Protein AF-A0A259FB12-F1 (afdb_monomer)

Mean predicted aligned error: 5.65 Å

Foldseek 3Di:
DVVVVVVVVVVVVCVVCVVVVVVVVVVVVVLVVLVVLLLVLLLVLLLVLLVLLVVLCLQQLNDFLVSLVVSLVSLVVDPDDPVSVVVSVVSVVLNVDDRVVNSVNSVVSHHDPLDADQRDQDDRVSLVVPVVSLVVDDPVLSVLSVVLVVLSVVLVVLNVQLVVLNVVCPDPDPDCVNVVSSVSNSVSSVVNSVSSVVSSVSSVVSVVVVVD

Sequence (212 aa):
MFEKIAFVFLGWLLGLLGPVIIDAIRRKRENDLGRLAIKTELANLRVKLAFASYTIEEHQGSMTRLKLKWVIKQLGLQPTDEQLASVTDTLKKLLEASDEELSQHFASRKGPPGKSLTLQRYNTPLLDARVSALWSFDTSSQRILLEIRSALDIAAEIIDRATHFTNLTFQKLENGNHQRAVENVTGCYDQYAAQAKRIVELIDEFQKITTA

Solvent-accessible surface area (backbone atoms only — not comparable to full-atom values): 11585 Å² total; per-residue (Å²): 113,69,67,64,54,50,52,53,52,50,53,50,50,48,64,63,47,45,61,58,52,52,50,52,53,48,52,51,52,54,42,54,52,47,53,49,51,38,53,52,51,47,56,53,47,34,38,53,29,38,49,51,28,48,54,48,29,35,38,66,26,70,53,44,73,69,56,52,53,52,38,46,55,51,53,69,72,56,85,91,46,72,66,59,48,55,51,43,53,53,55,52,56,56,65,72,50,53,74,66,56,41,42,51,52,26,50,73,50,31,54,58,90,94,61,80,83,84,77,82,86,78,85,58,67,62,54,67,76,34,58,80,50,41,75,71,45,55,72,69,54,38,51,45,54,53,50,41,52,54,47,44,53,53,42,47,52,36,42,53,50,29,52,51,29,52,57,50,59,79,46,97,56,69,93,63,47,42,59,53,26,52,52,49,30,52,51,29,47,55,52,40,32,53,44,31,51,52,42,34,52,46,47,56,51,46,53,52,67,77,71,109

Secondary structure (DSSP, 8-state):
-HHHHHHHHHHHHHHHHHHHHHHHHHHHHHHHHHHHHHHHHHHHHHHHHHHHHHHHHHHHT---HHHHHHHHHHHTTS-S-HHHHHHHHHHHHHTTS-HHHHHHHHHHHSPPTTPPPPPPP---HHHHHTHHHHTTS-HHHHHHHHHHHHHHHHHHHHHHHHHHHHHHHTS---TTHHHHHHHHHHHHHHHHHHHHHHHHHHHHHHHHHTT-

Nearest PDB structures (foldseek):
  1k40-assembly1_A  TM=5.841E-01  e=9.717E-02  Mus musculus
  6pw8-assembly1_A  TM=5.446E-01  e=2.149E-01  Homo sapiens
  7x8v-assembly5_E  TM=2.700E-01  e=4.755E-01  Oryza sativa Japonica Group
  8ubg-assembly1_A  TM=3.655E-01  e=2.005E+00  synthetic construct

pLDDT: mean 91.83, std 6.67, range [53.75, 98.5]

Radius of gyration: 25.35 Å; Cα contacts (8 Å, |Δi|>4): 164; chains: 1; bounding box: 57×42×90 Å

Structure (mmCIF, N/CA/C/O backbone):
data_AF-A0A259FB12-F1
#
_entry.id   AF-A0A259FB12-F1
#
loop_
_atom_site.group_PDB
_atom_site.id
_atom_site.type_symbol
_atom_site.label_atom_id
_atom_site.label_alt_id
_atom_site.label_comp_id
_atom_site.label_asym_id
_atom_site.label_entity_id
_atom_site.label_seq_id
_atom_site.pdbx_PDB_ins_code
_atom_site.Cartn_x
_atom_site.Cartn_y
_atom_site.Cartn_z
_atom_site.occupancy
_atom_site.B_iso_or_equiv
_atom_site.auth_seq_id
_atom_site.auth_comp_id
_atom_site.auth_asym_id
_atom_site.auth_atom_id
_atom_site.pdbx_PDB_model_num
ATOM 1 N N . MET A 1 1 ? 36.109 -6.382 -59.273 1.00 71.06 1 MET A N 1
ATOM 2 C CA . MET A 1 1 ? 36.033 -7.717 -58.621 1.00 71.06 1 MET A CA 1
ATOM 3 C C . MET A 1 1 ? 35.997 -7.589 -57.099 1.00 71.06 1 MET A C 1
ATOM 5 O O . MET A 1 1 ? 35.116 -8.174 -56.486 1.00 71.06 1 MET A O 1
ATOM 9 N N . PHE A 1 2 ? 36.869 -6.763 -56.509 1.00 86.81 2 PHE A N 1
ATOM 10 C CA . PHE A 1 2 ? 36.893 -6.462 -55.071 1.00 86.81 2 PHE A CA 1
ATOM 11 C C . PHE A 1 2 ? 35.555 -5.937 -54.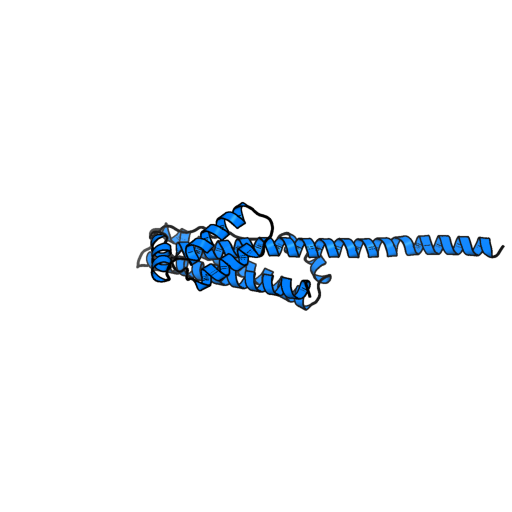512 1.00 86.81 2 PHE A C 1
ATOM 13 O O . PHE A 1 2 ? 35.101 -6.408 -53.479 1.00 86.81 2 PHE A O 1
ATOM 20 N N . GLU A 1 3 ? 34.862 -5.056 -55.240 1.00 87.94 3 GLU A N 1
ATOM 21 C CA . GLU A 1 3 ? 33.545 -4.526 -54.837 1.00 87.94 3 GLU A CA 1
ATOM 22 C C . GLU A 1 3 ? 32.488 -5.621 -54.634 1.00 87.94 3 GLU A C 1
ATOM 24 O O . GLU A 1 3 ? 31.765 -5.614 -53.644 1.00 87.94 3 GLU A O 1
ATOM 29 N N . LYS A 1 4 ? 32.429 -6.614 -55.533 1.00 88.12 4 LYS A N 1
ATOM 30 C CA . LYS A 1 4 ? 31.477 -7.732 -55.420 1.00 88.12 4 LYS A CA 1
ATOM 31 C C . LYS A 1 4 ? 31.769 -8.596 -54.192 1.00 88.12 4 LYS A C 1
ATOM 33 O O . LYS A 1 4 ? 30.842 -9.025 -53.517 1.00 88.12 4 LYS A O 1
ATOM 38 N N . ILE A 1 5 ? 33.049 -8.813 -53.891 1.00 90.69 5 ILE A N 1
ATOM 39 C CA . ILE A 1 5 ? 33.489 -9.550 -52.701 1.00 90.69 5 ILE A CA 1
ATOM 40 C C . ILE A 1 5 ? 33.128 -8.758 -51.434 1.00 90.69 5 ILE A C 1
ATOM 42 O O . ILE A 1 5 ? 32.560 -9.327 -50.505 1.00 90.69 5 ILE A O 1
ATOM 46 N N . ALA A 1 6 ? 33.355 -7.442 -51.424 1.00 90.31 6 ALA A N 1
ATOM 47 C CA . ALA A 1 6 ? 32.988 -6.569 -50.310 1.00 90.31 6 ALA A CA 1
ATOM 48 C C . ALA A 1 6 ? 31.476 -6.584 -50.019 1.00 90.31 6 ALA A C 1
ATOM 50 O O . ALA A 1 6 ? 31.086 -6.688 -48.859 1.00 90.31 6 ALA A O 1
ATOM 51 N N . PHE A 1 7 ? 30.618 -6.566 -51.048 1.00 92.94 7 PHE A N 1
ATOM 52 C CA . PHE A 1 7 ? 29.164 -6.664 -50.863 1.00 92.94 7 PHE A CA 1
ATOM 53 C C . PHE A 1 7 ? 28.713 -8.008 -50.275 1.00 92.94 7 PHE A C 1
ATOM 55 O O . PHE A 1 7 ? 27.799 -8.031 -49.452 1.00 92.94 7 PHE A O 1
ATOM 62 N N . VAL A 1 8 ? 29.364 -9.118 -50.639 1.00 91.38 8 VAL A N 1
ATOM 63 C CA . VAL A 1 8 ? 29.070 -10.440 -50.055 1.00 91.38 8 VAL A CA 1
ATOM 64 C C . VAL A 1 8 ? 29.462 -10.483 -48.577 1.00 91.38 8 VAL A C 1
ATOM 66 O O . VAL A 1 8 ? 28.667 -10.925 -47.749 1.00 91.38 8 VAL A O 1
ATOM 69 N N . PHE A 1 9 ? 30.643 -9.965 -48.221 1.00 91.69 9 PHE A N 1
ATOM 70 C CA . PHE A 1 9 ? 31.061 -9.863 -46.820 1.00 91.69 9 PHE A CA 1
ATOM 71 C C . PHE A 1 9 ? 30.151 -8.941 -46.005 1.00 91.69 9 PHE A C 1
ATOM 73 O O . PHE A 1 9 ? 29.804 -9.276 -44.874 1.00 91.69 9 PHE A O 1
ATOM 80 N N . LEU A 1 10 ? 29.713 -7.817 -46.578 1.00 91.50 10 LEU A N 1
ATOM 81 C CA . LEU A 1 10 ? 28.777 -6.901 -45.928 1.00 91.50 10 LEU A CA 1
ATOM 82 C C . LEU A 1 10 ? 27.418 -7.569 -45.681 1.00 91.50 10 LEU A C 1
ATOM 84 O O . LEU A 1 10 ? 26.876 -7.464 -44.584 1.00 91.50 10 LEU A O 1
ATOM 88 N N . GLY A 1 11 ? 26.885 -8.291 -46.671 1.00 90.50 11 GLY A N 1
ATOM 89 C CA . GLY A 1 11 ? 25.635 -9.038 -46.532 1.00 90.50 11 GLY A CA 1
ATOM 90 C C . GLY A 1 11 ? 25.722 -10.129 -45.463 1.00 90.50 11 GLY A C 1
ATOM 91 O O . GLY A 1 11 ? 24.804 -10.277 -44.659 1.00 90.50 11 GLY A O 1
ATOM 92 N N . TRP A 1 12 ? 26.850 -10.840 -45.394 1.00 94.81 12 TRP A N 1
ATOM 93 C CA . TRP A 1 12 ? 27.093 -11.847 -44.359 1.00 94.81 12 TRP A CA 1
ATOM 94 C C . TRP A 1 12 ? 27.204 -11.226 -42.962 1.00 94.81 12 TRP A C 1
ATOM 96 O O . TRP A 1 12 ? 26.570 -11.698 -42.019 1.00 94.81 12 TRP A O 1
ATOM 106 N N . LEU A 1 13 ? 27.942 -10.120 -42.837 1.00 93.25 13 LEU A N 1
ATOM 107 C CA . LEU A 1 13 ? 28.084 -9.388 -41.581 1.00 93.25 13 LEU A CA 1
ATOM 108 C C . LEU A 1 13 ? 26.737 -8.836 -41.092 1.00 93.25 13 LEU A C 1
ATOM 110 O O . LEU A 1 13 ? 26.415 -8.966 -39.914 1.00 93.25 13 LEU A O 1
ATOM 114 N N . LEU A 1 14 ? 25.924 -8.269 -41.988 1.00 91.88 14 LEU A N 1
ATOM 115 C CA . LEU A 1 14 ? 24.573 -7.798 -41.669 1.00 91.88 14 LEU A CA 1
ATOM 116 C C . LEU A 1 14 ? 23.640 -8.952 -41.283 1.00 91.88 14 LEU A C 1
ATOM 118 O O . LEU A 1 14 ? 22.857 -8.807 -40.347 1.00 91.88 14 LEU A O 1
ATOM 122 N N . GLY A 1 15 ? 23.750 -10.105 -41.949 1.00 92.88 15 GLY A N 1
ATOM 123 C CA . GLY A 1 15 ? 22.998 -11.312 -41.599 1.00 92.88 15 GLY A CA 1
ATOM 124 C C . GLY A 1 15 ? 23.347 -11.860 -40.212 1.00 92.88 15 GLY A C 1
ATOM 125 O O . GLY A 1 15 ? 22.463 -12.341 -39.508 1.00 92.88 15 GLY A O 1
ATOM 126 N N . LEU A 1 16 ? 24.610 -11.739 -39.792 1.00 93.69 16 LEU A N 1
ATOM 127 C CA . LEU A 1 16 ? 25.078 -12.197 -38.482 1.00 93.69 16 LEU A CA 1
ATOM 128 C C . LEU A 1 16 ? 24.788 -11.188 -37.356 1.00 93.69 16 LEU A C 1
ATOM 130 O O . LEU A 1 16 ? 24.398 -11.582 -36.259 1.00 93.69 16 LEU A O 1
ATOM 134 N N . LEU A 1 17 ? 24.940 -9.886 -37.619 1.00 94.31 17 LEU A N 1
ATOM 135 C CA . LEU A 1 17 ? 24.691 -8.826 -36.633 1.00 94.31 17 LEU A CA 1
ATOM 136 C C . LEU A 1 17 ? 23.207 -8.478 -36.478 1.00 94.31 17 LEU A C 1
ATOM 138 O O . LEU A 1 17 ? 22.797 -8.047 -35.400 1.00 94.31 17 LEU A O 1
ATOM 142 N N . GLY A 1 18 ? 22.398 -8.666 -37.523 1.00 93.81 18 GLY A N 1
ATOM 143 C CA . GLY A 1 18 ? 20.973 -8.330 -37.533 1.00 93.81 18 GLY A CA 1
ATOM 144 C C . GLY A 1 18 ? 20.202 -8.908 -36.339 1.00 93.81 18 GLY A C 1
ATOM 145 O O . GLY A 1 18 ? 19.609 -8.129 -35.590 1.00 93.81 18 GLY A O 1
ATOM 146 N N . PRO A 1 19 ? 20.248 -10.233 -36.092 1.00 94.44 19 PRO A N 1
ATOM 147 C CA . PRO A 1 19 ? 19.576 -10.851 -34.948 1.00 94.44 19 PRO A CA 1
ATOM 148 C C . PRO A 1 19 ? 20.035 -10.287 -33.598 1.00 94.44 19 PRO A C 1
ATOM 150 O O . PRO A 1 19 ? 19.203 -9.988 -32.749 1.00 94.44 19 PRO A O 1
ATOM 153 N N . VAL A 1 20 ? 21.341 -10.058 -33.419 1.00 93.62 20 VAL A N 1
ATOM 154 C CA . VAL A 1 20 ? 21.908 -9.525 -32.166 1.00 93.62 20 VAL A CA 1
ATOM 155 C C . VAL A 1 20 ? 21.398 -8.110 -31.882 1.00 93.62 20 VAL A C 1
ATOM 157 O O . VAL A 1 20 ? 21.031 -7.795 -30.750 1.00 93.62 20 VAL A O 1
ATOM 160 N N . ILE A 1 21 ? 21.342 -7.257 -32.909 1.00 93.12 21 ILE A N 1
ATOM 161 C CA . ILE A 1 21 ? 20.841 -5.883 -32.788 1.00 93.12 21 ILE A CA 1
ATOM 162 C C . ILE A 1 21 ? 19.339 -5.888 -32.483 1.00 93.12 21 ILE A C 1
ATOM 164 O O . ILE A 1 21 ? 18.894 -5.179 -31.578 1.00 93.12 21 ILE A O 1
ATOM 168 N N . ILE A 1 22 ? 18.557 -6.699 -33.204 1.00 94.38 22 ILE A N 1
ATOM 169 C CA . ILE A 1 22 ? 17.108 -6.817 -32.990 1.00 94.38 22 ILE A CA 1
ATOM 170 C C . ILE A 1 22 ? 16.817 -7.323 -31.575 1.00 94.38 22 ILE A C 1
ATOM 172 O O . ILE A 1 22 ? 15.981 -6.740 -30.883 1.00 94.38 22 ILE A O 1
ATOM 176 N N . ASP A 1 23 ? 17.538 -8.343 -31.110 1.00 94.12 23 ASP A N 1
ATOM 177 C CA . ASP A 1 23 ? 17.397 -8.875 -29.756 1.00 94.12 23 ASP A CA 1
ATOM 178 C C . ASP A 1 23 ? 17.766 -7.837 -28.694 1.00 94.12 23 ASP A C 1
ATOM 180 O O . ASP A 1 23 ? 17.057 -7.700 -27.696 1.00 94.12 23 ASP A O 1
ATOM 184 N N . ALA A 1 24 ? 18.830 -7.058 -28.903 1.00 91.69 24 ALA A N 1
ATOM 185 C CA . ALA A 1 24 ? 19.211 -5.987 -27.986 1.00 91.69 24 ALA A CA 1
ATOM 186 C C . ALA A 1 24 ? 18.127 -4.897 -27.893 1.00 91.69 24 ALA A C 1
ATOM 188 O O . ALA A 1 24 ? 17.755 -4.482 -26.791 1.00 91.69 24 ALA A O 1
ATOM 189 N N . ILE A 1 25 ? 17.571 -4.468 -29.033 1.00 93.19 25 ILE A N 1
ATOM 190 C CA . ILE A 1 25 ? 16.472 -3.490 -29.090 1.00 93.19 25 ILE A CA 1
ATOM 191 C C . ILE A 1 25 ? 15.224 -4.048 -28.400 1.00 93.19 25 ILE A C 1
ATOM 193 O O . ILE A 1 25 ? 14.593 -3.356 -27.597 1.00 93.19 25 ILE A O 1
ATOM 197 N N . ARG A 1 26 ? 14.881 -5.309 -28.681 1.00 93.19 26 ARG A N 1
ATOM 198 C CA . ARG A 1 26 ? 13.724 -5.985 -28.093 1.00 93.19 26 ARG A CA 1
ATOM 199 C C . ARG A 1 26 ? 13.857 -6.096 -26.576 1.00 93.19 26 ARG A C 1
ATOM 201 O O . ARG A 1 26 ? 12.940 -5.682 -25.874 1.00 93.19 26 ARG A O 1
ATOM 208 N N . ARG A 1 27 ? 15.003 -6.563 -26.071 1.00 89.62 27 ARG A N 1
ATOM 209 C CA . ARG A 1 27 ? 15.285 -6.663 -24.628 1.00 89.62 27 ARG A CA 1
ATOM 210 C C . ARG A 1 27 ? 15.195 -5.308 -23.939 1.00 89.62 27 ARG A C 1
ATOM 212 O O . ARG A 1 27 ? 14.590 -5.206 -22.877 1.00 89.62 27 ARG A O 1
ATOM 219 N N . LYS A 1 28 ? 15.751 -4.254 -24.550 1.00 90.00 28 LYS A N 1
ATOM 220 C CA . LYS A 1 28 ? 15.646 -2.891 -24.015 1.00 90.00 28 LYS A CA 1
ATOM 221 C C . LYS A 1 28 ? 14.182 -2.464 -23.882 1.00 90.00 28 LYS A C 1
ATOM 223 O O . LYS A 1 28 ? 13.763 -2.068 -22.801 1.00 90.00 28 LYS A O 1
ATOM 228 N N . ARG A 1 29 ? 13.389 -2.629 -24.945 1.00 90.25 29 ARG A N 1
ATOM 229 C CA . ARG A 1 29 ? 11.959 -2.287 -24.939 1.00 90.25 29 ARG A CA 1
ATOM 230 C C . ARG A 1 29 ? 11.163 -3.106 -23.918 1.00 90.25 29 ARG A C 1
ATOM 232 O O . ARG A 1 29 ? 10.319 -2.549 -23.223 1.00 90.25 29 ARG A O 1
ATOM 239 N N . GLU A 1 30 ? 11.400 -4.413 -23.832 1.00 89.75 30 GLU A N 1
ATOM 240 C CA . GLU A 1 30 ? 10.723 -5.296 -22.872 1.00 89.75 30 GLU A CA 1
ATOM 241 C C . GLU A 1 30 ? 11.045 -4.909 -21.421 1.00 89.75 30 GLU A C 1
ATOM 243 O O . GLU A 1 30 ? 10.138 -4.883 -20.583 1.00 89.75 30 GLU A O 1
ATOM 248 N N . ASN A 1 31 ? 12.298 -4.532 -21.146 1.00 89.94 31 ASN A N 1
ATOM 249 C CA . ASN A 1 31 ? 12.719 -4.006 -19.850 1.00 89.94 31 ASN A CA 1
ATOM 250 C C . ASN A 1 31 ? 12.037 -2.672 -19.539 1.00 89.94 31 ASN A C 1
ATOM 252 O O . ASN A 1 31 ? 11.451 -2.537 -18.469 1.00 89.94 31 ASN A O 1
ATOM 256 N N . ASP A 1 32 ? 12.044 -1.715 -20.469 1.00 90.06 32 ASP A N 1
ATOM 257 C CA . ASP A 1 32 ? 11.423 -0.399 -20.271 1.00 90.06 32 ASP A CA 1
ATOM 258 C C . ASP A 1 32 ? 9.918 -0.527 -19.980 1.00 90.06 32 ASP A C 1
ATO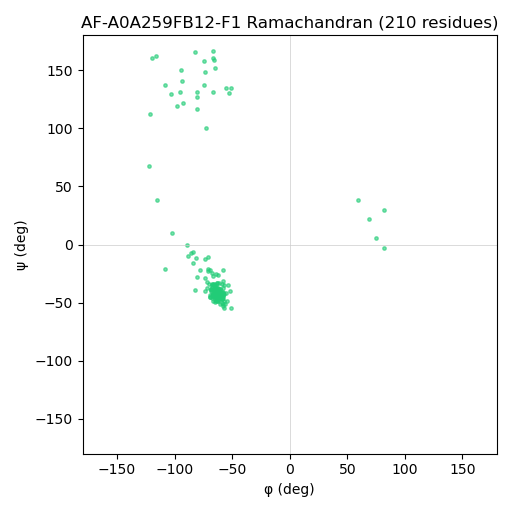M 260 O O . ASP A 1 32 ? 9.407 0.061 -19.023 1.00 90.06 32 ASP A O 1
ATOM 264 N N . LEU A 1 33 ? 9.214 -1.375 -20.740 1.00 90.50 33 LEU A N 1
ATOM 265 C CA . LEU A 1 33 ? 7.801 -1.683 -20.501 1.00 90.50 33 LEU A CA 1
ATOM 266 C C . LEU A 1 33 ? 7.581 -2.394 -19.160 1.00 90.50 33 LEU A C 1
ATOM 268 O O . LEU A 1 33 ? 6.604 -2.109 -18.471 1.00 90.50 33 LEU A O 1
ATOM 272 N N . GLY A 1 34 ? 8.477 -3.305 -18.772 1.00 90.75 34 GLY A N 1
ATOM 273 C CA . GLY A 1 34 ? 8.418 -3.986 -17.478 1.00 90.75 34 GLY A CA 1
ATOM 274 C C . GLY A 1 34 ? 8.583 -3.029 -16.303 1.00 90.75 34 GLY A C 1
ATOM 275 O O . GLY A 1 34 ? 7.798 -3.079 -15.357 1.00 90.75 34 GLY A O 1
ATOM 276 N N . ARG A 1 35 ? 9.550 -2.111 -16.389 1.00 91.62 35 ARG A N 1
ATOM 277 C CA . ARG A 1 35 ? 9.765 -1.083 -15.367 1.00 91.62 35 ARG A CA 1
ATOM 278 C C . ARG A 1 35 ? 8.565 -0.150 -15.257 1.00 91.62 35 ARG A C 1
ATOM 280 O O . ARG A 1 35 ? 8.139 0.152 -14.146 1.00 91.62 35 ARG A O 1
ATOM 287 N N . LEU A 1 36 ? 8.005 0.281 -16.390 1.00 91.69 36 LEU A N 1
ATOM 288 C CA . LEU A 1 36 ? 6.806 1.119 -16.411 1.00 91.69 36 LEU A CA 1
ATOM 289 C C . LEU A 1 36 ? 5.613 0.404 -15.763 1.00 91.69 36 LEU A C 1
ATOM 291 O O . LEU A 1 36 ? 4.951 0.988 -14.912 1.00 91.69 36 LEU A O 1
ATOM 295 N N . ALA A 1 37 ? 5.386 -0.867 -16.105 1.00 92.19 37 ALA A N 1
ATOM 296 C CA . ALA A 1 37 ? 4.301 -1.663 -15.538 1.00 92.19 37 ALA A CA 1
ATOM 297 C C . ALA A 1 37 ? 4.402 -1.780 -14.007 1.00 92.19 37 ALA A C 1
ATOM 299 O O . ALA A 1 37 ? 3.415 -1.544 -13.312 1.00 92.19 37 ALA A O 1
ATOM 300 N N . ILE A 1 38 ? 5.600 -2.064 -13.479 1.00 93.88 38 ILE A N 1
ATOM 301 C CA . ILE A 1 38 ? 5.852 -2.116 -12.029 1.00 93.88 38 ILE A CA 1
ATOM 302 C C . ILE A 1 38 ? 5.603 -0.743 -11.387 1.00 93.88 38 ILE A C 1
ATOM 304 O O . ILE A 1 38 ? 4.906 -0.655 -10.380 1.00 93.88 38 ILE A O 1
ATOM 308 N N . LYS A 1 39 ? 6.104 0.350 -11.981 1.00 93.31 39 LYS A N 1
ATOM 309 C CA . LYS A 1 39 ? 5.867 1.714 -11.472 1.00 93.31 39 LYS A CA 1
ATOM 310 C C . LYS A 1 39 ? 4.373 2.046 -11.385 1.00 93.31 39 LYS A C 1
ATOM 312 O O . LYS A 1 39 ? 3.934 2.596 -10.377 1.00 93.31 39 LYS A O 1
ATOM 317 N N . THR A 1 40 ? 3.597 1.705 -12.414 1.00 93.19 40 THR A N 1
ATOM 318 C CA . THR A 1 40 ? 2.146 1.934 -12.445 1.00 93.19 40 THR A CA 1
ATOM 319 C C . THR A 1 40 ? 1.409 1.077 -11.416 1.00 93.19 40 THR A C 1
ATOM 321 O O . THR A 1 40 ? 0.543 1.590 -10.709 1.00 93.19 40 THR A O 1
ATOM 324 N N . GLU A 1 41 ? 1.758 -0.207 -11.288 1.00 95.00 41 GLU A N 1
ATOM 325 C CA . GLU A 1 41 ? 1.177 -1.087 -10.266 1.00 95.00 41 GLU A CA 1
ATOM 326 C C . GLU A 1 41 ? 1.425 -0.545 -8.855 1.00 95.00 41 GLU A C 1
ATOM 328 O O . GLU A 1 41 ? 0.481 -0.424 -8.072 1.00 95.00 41 GLU A O 1
ATOM 333 N N . LEU A 1 42 ? 2.661 -0.138 -8.553 1.00 95.69 42 LEU A N 1
ATOM 334 C CA . LEU A 1 42 ? 3.012 0.427 -7.251 1.00 95.69 42 LEU A CA 1
ATOM 335 C C . LEU A 1 42 ? 2.323 1.772 -6.992 1.00 95.69 42 LEU A C 1
ATOM 337 O O . LEU A 1 42 ? 1.867 2.014 -5.878 1.00 95.69 42 LEU A O 1
ATOM 341 N N . ALA A 1 43 ? 2.179 2.632 -8.005 1.00 93.94 43 ALA A N 1
ATOM 342 C CA . ALA A 1 43 ? 1.431 3.883 -7.864 1.00 93.94 43 ALA A CA 1
ATOM 343 C C . ALA A 1 43 ? -0.039 3.633 -7.475 1.00 93.94 43 ALA A C 1
ATOM 345 O O . ALA A 1 43 ? -0.556 4.296 -6.575 1.00 93.94 43 ALA A O 1
ATOM 346 N N . ASN A 1 44 ? -0.682 2.636 -8.090 1.00 93.44 44 ASN A N 1
ATOM 347 C CA . ASN A 1 44 ? -2.045 2.226 -7.743 1.00 93.44 44 ASN A CA 1
ATOM 348 C C . ASN A 1 44 ? -2.118 1.596 -6.345 1.00 93.44 44 ASN A C 1
ATOM 350 O O . ASN A 1 44 ? -3.038 1.876 -5.576 1.00 93.44 44 ASN A O 1
ATOM 354 N N . LEU A 1 45 ? -1.151 0.738 -6.005 1.00 96.19 45 LEU A N 1
ATOM 355 C CA . LEU A 1 45 ? -1.065 0.109 -4.689 1.00 96.19 45 LEU A CA 1
ATOM 356 C C . LEU A 1 45 ? -0.946 1.158 -3.579 1.00 96.19 45 LEU A C 1
ATOM 358 O O . LEU A 1 45 ? -1.621 1.048 -2.558 1.00 96.19 45 LEU A O 1
ATOM 362 N N . ARG A 1 46 ? -0.143 2.202 -3.799 1.00 96.12 46 ARG A N 1
ATOM 363 C CA . ARG A 1 46 ? 0.032 3.309 -2.857 1.00 96.12 46 ARG A CA 1
ATOM 364 C C . ARG A 1 46 ? -1.299 3.951 -2.470 1.00 96.12 46 ARG A C 1
ATOM 366 O O . ARG A 1 46 ? -1.572 4.127 -1.286 1.00 96.12 46 ARG A O 1
ATOM 373 N N . VAL A 1 47 ? -2.136 4.268 -3.457 1.00 94.62 47 VAL A N 1
ATOM 374 C CA . VAL A 1 47 ? -3.454 4.879 -3.228 1.00 94.62 47 VAL A CA 1
ATOM 375 C C . VAL A 1 47 ? -4.378 3.929 -2.469 1.00 94.62 47 VAL A C 1
ATOM 377 O O . VAL A 1 47 ? -4.993 4.336 -1.484 1.00 94.62 47 VAL A O 1
ATOM 380 N N . LYS A 1 48 ? -4.410 2.645 -2.849 1.00 95.25 48 LYS A N 1
ATOM 381 C CA . LYS A 1 48 ? -5.198 1.620 -2.144 1.00 95.25 48 LYS A CA 1
ATOM 382 C C . LYS A 1 48 ? -4.792 1.475 -0.677 1.00 95.25 48 LYS A C 1
ATOM 384 O O . LYS A 1 48 ? -5.653 1.413 0.194 1.00 95.25 48 LYS A O 1
ATOM 389 N N . LEU A 1 49 ? -3.491 1.458 -0.388 1.00 97.56 49 LEU A N 1
ATOM 390 C CA . LEU A 1 49 ? -2.970 1.336 0.975 1.00 97.56 49 LEU A CA 1
ATOM 391 C C . LEU A 1 49 ? -3.189 2.604 1.804 1.00 97.56 49 LEU A C 1
ATOM 393 O O . LEU A 1 49 ? -3.532 2.504 2.982 1.00 97.56 49 LEU A O 1
ATOM 397 N N . ALA A 1 50 ? -3.060 3.788 1.199 1.00 96.56 50 ALA A N 1
ATOM 398 C CA . ALA A 1 50 ? -3.401 5.045 1.860 1.00 96.56 50 ALA A CA 1
ATOM 399 C C . ALA A 1 50 ? -4.888 5.088 2.243 1.00 96.56 50 ALA A C 1
ATOM 401 O O . ALA A 1 50 ? -5.226 5.462 3.367 1.00 96.56 50 ALA A O 1
ATOM 402 N N . PHE A 1 51 ? -5.770 4.638 1.346 1.00 94.38 51 PHE A N 1
ATOM 403 C CA . PHE A 1 51 ? -7.198 4.537 1.629 1.00 94.38 51 PHE A CA 1
ATOM 404 C C . PHE A 1 51 ? -7.511 3.454 2.673 1.00 94.38 51 PHE A C 1
ATOM 406 O O . PHE A 1 51 ? -8.302 3.690 3.577 1.00 94.38 51 PHE A O 1
ATOM 413 N N . ALA A 1 52 ? -6.839 2.300 2.631 1.00 96.25 52 ALA A N 1
ATOM 414 C CA . ALA A 1 52 ? -6.998 1.260 3.648 1.00 96.25 52 ALA A CA 1
ATOM 415 C C . ALA A 1 52 ? -6.596 1.753 5.050 1.00 96.25 52 ALA A C 1
ATOM 417 O O . ALA A 1 52 ? -7.304 1.493 6.022 1.00 96.25 52 ALA A O 1
ATOM 418 N N . SER A 1 53 ? -5.495 2.507 5.151 1.00 96.56 53 SER A N 1
ATOM 419 C CA . SER A 1 53 ? -5.093 3.165 6.398 1.00 96.56 53 SER A CA 1
ATOM 420 C C . SER A 1 53 ? -6.148 4.176 6.859 1.00 96.56 53 SER A C 1
ATOM 422 O O . SER A 1 53 ? -6.509 4.164 8.032 1.00 96.56 53 SER A O 1
ATOM 424 N N . TYR A 1 54 ? -6.705 4.982 5.945 1.00 95.75 54 TYR A N 1
ATOM 425 C CA . TYR A 1 54 ? -7.816 5.888 6.252 1.00 95.75 54 TYR A CA 1
ATOM 426 C C . TYR A 1 54 ? -9.025 5.150 6.841 1.00 95.75 54 TYR A C 1
ATOM 428 O O . TYR A 1 54 ? -9.497 5.529 7.909 1.00 95.75 54 TYR A O 1
ATOM 436 N N . THR A 1 55 ? -9.492 4.082 6.189 1.00 95.38 55 THR A N 1
ATOM 437 C CA . THR A 1 55 ? -10.677 3.326 6.622 1.00 95.38 55 THR A CA 1
ATOM 438 C C . THR A 1 55 ? -10.491 2.696 8.000 1.00 95.38 55 THR A C 1
ATOM 440 O O . THR A 1 55 ? -11.428 2.668 8.793 1.00 95.38 55 THR A O 1
ATOM 443 N N . ILE A 1 56 ? -9.291 2.202 8.310 1.00 95.94 56 ILE A N 1
ATOM 444 C CA . ILE A 1 56 ? -8.995 1.629 9.628 1.00 95.94 56 ILE A CA 1
ATOM 445 C C . ILE A 1 56 ? -9.039 2.701 10.712 1.00 95.94 56 ILE A C 1
ATOM 447 O O . ILE A 1 56 ? -9.701 2.530 11.731 1.00 95.94 56 ILE A O 1
ATOM 451 N N . GLU A 1 57 ? -8.364 3.816 10.471 1.00 95.38 57 GLU A N 1
ATOM 452 C CA . GLU A 1 57 ? -8.261 4.920 11.420 1.00 95.38 57 GLU A CA 1
ATOM 453 C C . GLU A 1 57 ? -9.616 5.620 11.630 1.00 95.38 57 GLU A C 1
ATOM 455 O O . GLU A 1 57 ? -9.936 6.051 12.738 1.00 95.38 57 GLU A O 1
ATOM 460 N N . GLU A 1 58 ? -10.449 5.691 10.586 1.00 95.19 58 GLU A N 1
ATOM 461 C CA . GLU A 1 58 ? -11.852 6.106 10.684 1.00 95.19 58 GLU A CA 1
ATOM 462 C C . GLU A 1 58 ? -12.659 5.109 11.527 1.00 95.19 58 GLU A C 1
ATOM 464 O O . GLU A 1 58 ? -13.343 5.510 12.468 1.00 95.19 58 GLU A O 1
ATOM 469 N N . HIS A 1 59 ? -12.537 3.808 11.245 1.00 94.56 59 HIS A N 1
ATOM 470 C CA . HIS A 1 59 ? -13.240 2.757 11.981 1.00 94.56 59 HIS A CA 1
ATOM 471 C C . HIS A 1 59 ? -12.853 2.713 13.466 1.00 94.56 59 HIS A C 1
ATOM 473 O O . HIS A 1 59 ? -13.684 2.402 14.316 1.00 94.56 59 HIS A O 1
ATOM 479 N N . GLN A 1 60 ? -11.612 3.042 13.809 1.00 93.31 60 GLN A N 1
ATOM 480 C CA . GLN A 1 60 ? -11.154 3.121 15.196 1.00 93.31 60 GLN A CA 1
ATOM 481 C C . GLN A 1 60 ? -11.477 4.464 15.869 1.00 93.31 60 GLN A C 1
ATOM 483 O O . GLN A 1 60 ? -11.442 4.554 17.100 1.00 93.31 60 GLN A O 1
ATOM 488 N N . GLY A 1 61 ? -11.813 5.495 15.088 1.00 94.19 61 GLY A N 1
ATOM 489 C CA . GLY A 1 61 ? -11.979 6.868 15.563 1.00 94.19 61 GLY A CA 1
ATOM 490 C C . GLY A 1 61 ? -10.663 7.528 15.998 1.00 94.19 61 GLY A C 1
ATOM 491 O O . GLY A 1 61 ? -10.682 8.462 16.793 1.00 94.19 61 GLY A O 1
ATOM 492 N N . SER A 1 62 ? -9.520 7.034 15.512 1.00 93.88 62 SER A N 1
ATOM 493 C CA . SER A 1 62 ? -8.153 7.462 15.869 1.00 93.88 62 SER A CA 1
ATOM 494 C C . SER A 1 62 ? -7.496 8.363 14.815 1.00 93.88 62 SER A C 1
ATOM 496 O O . SER A 1 62 ? -6.289 8.651 14.873 1.00 93.88 62 SER A O 1
ATOM 498 N N . MET A 1 63 ? -8.281 8.810 13.834 1.00 95.31 63 MET A N 1
ATOM 499 C CA . MET A 1 63 ? -7.841 9.719 12.786 1.00 95.31 63 MET A CA 1
ATOM 500 C C . MET A 1 63 ? -7.494 11.098 13.358 1.00 95.31 63 MET A C 1
ATOM 502 O O . MET A 1 63 ? -8.272 11.716 14.078 1.00 95.31 63 MET A O 1
ATOM 506 N N . THR A 1 64 ? -6.322 11.610 12.986 1.00 95.06 64 THR A N 1
ATOM 507 C CA . THR A 1 64 ? -5.855 12.949 13.366 1.00 95.06 64 THR A CA 1
ATOM 508 C C . THR A 1 64 ? -5.694 13.822 12.130 1.00 95.06 64 THR A C 1
ATOM 510 O O . THR A 1 64 ? -5.536 13.312 11.018 1.00 95.06 64 THR A O 1
ATOM 513 N N . ARG A 1 65 ? -5.628 15.149 12.305 1.00 95.56 65 ARG A N 1
ATOM 514 C CA . ARG A 1 65 ? -5.329 16.081 11.204 1.00 95.56 65 ARG A CA 1
ATOM 515 C C . ARG A 1 65 ? -4.058 15.696 10.442 1.00 95.56 65 ARG A C 1
ATOM 517 O O . ARG A 1 65 ? -4.018 15.794 9.218 1.00 95.56 65 ARG A O 1
ATOM 524 N N . LEU A 1 66 ? -3.016 15.253 11.153 1.00 95.94 66 LEU A N 1
ATOM 525 C CA . LEU A 1 66 ? -1.752 14.833 10.543 1.00 95.94 66 LEU A CA 1
ATOM 526 C C . LEU A 1 66 ? -1.941 13.600 9.647 1.00 95.94 66 LEU A C 1
ATOM 528 O O . LEU A 1 66 ? -1.456 13.589 8.515 1.00 95.94 66 LEU A O 1
ATOM 532 N N . LYS A 1 67 ? -2.664 12.586 10.138 1.00 95.25 67 LYS A N 1
ATOM 533 C CA . LYS A 1 67 ? -2.977 11.371 9.373 1.00 95.25 67 LYS A CA 1
ATOM 534 C C . LYS A 1 67 ? -3.851 11.700 8.159 1.00 95.25 67 LYS A C 1
ATOM 536 O O . LYS A 1 67 ? -3.529 11.276 7.053 1.00 95.25 67 LYS A O 1
ATOM 541 N N . LEU A 1 68 ? -4.868 12.546 8.326 1.00 96.06 68 LEU A N 1
ATOM 542 C CA . LEU A 1 68 ? -5.746 12.974 7.236 1.00 96.06 68 LEU A CA 1
ATOM 543 C C . LEU A 1 68 ? -4.985 13.743 6.144 1.00 96.06 68 LEU A C 1
ATOM 545 O O . LEU A 1 68 ? -5.136 13.447 4.959 1.00 96.06 68 LEU A O 1
ATOM 549 N N . LYS A 1 69 ? -4.097 14.674 6.525 1.00 96.62 69 LYS A N 1
ATOM 550 C CA . LYS A 1 69 ? -3.201 15.365 5.579 1.00 96.62 69 LYS A CA 1
ATOM 551 C C . LYS A 1 69 ? -2.307 14.386 4.819 1.00 96.62 69 LYS A C 1
ATOM 553 O O . LYS A 1 69 ? -2.098 14.564 3.620 1.00 96.62 69 LYS A O 1
ATOM 558 N N . TRP A 1 70 ? -1.781 13.367 5.501 1.00 96.62 70 TRP A N 1
ATOM 559 C CA . TRP A 1 70 ? -0.979 12.328 4.858 1.00 96.62 70 TRP A CA 1
ATOM 560 C C . TRP A 1 70 ? -1.804 11.552 3.824 1.00 96.62 70 TRP A C 1
ATOM 562 O O . TRP A 1 70 ? -1.356 11.441 2.688 1.00 96.62 70 TRP A O 1
ATOM 572 N N . VAL A 1 71 ? -3.026 11.120 4.153 1.00 95.69 71 VAL A N 1
ATOM 573 C CA . VAL A 1 71 ? -3.920 10.430 3.202 1.00 95.69 71 VAL A CA 1
ATOM 574 C C . VAL A 1 71 ? -4.196 11.307 1.980 1.00 95.69 71 VAL A C 1
ATOM 576 O O . VAL A 1 71 ? -3.956 10.877 0.855 1.00 95.69 71 VAL A O 1
ATOM 579 N N . ILE A 1 72 ? -4.620 12.560 2.183 1.00 94.75 72 ILE A N 1
ATOM 580 C CA . ILE A 1 72 ? -4.930 13.506 1.095 1.00 94.75 72 ILE A CA 1
ATOM 581 C C . ILE A 1 72 ? -3.731 13.699 0.168 1.00 94.75 72 ILE A C 1
ATOM 583 O O . ILE A 1 72 ? -3.891 13.704 -1.053 1.00 94.75 72 ILE A O 1
ATOM 587 N N . LYS A 1 73 ? -2.524 13.822 0.733 1.00 94.38 73 LYS A N 1
ATOM 588 C CA . LYS A 1 73 ? -1.296 13.913 -0.058 1.00 94.38 73 LYS A CA 1
ATOM 589 C C . LYS A 1 73 ? -1.138 12.690 -0.962 1.00 94.38 73 LYS A C 1
ATOM 591 O O . LYS A 1 73 ? -0.833 12.859 -2.134 1.00 94.38 73 LYS A O 1
ATOM 596 N N . GLN A 1 74 ? -1.341 11.485 -0.434 1.00 94.25 74 GLN A N 1
ATOM 597 C CA . GLN A 1 74 ? -1.147 10.251 -1.197 1.00 94.25 74 GLN A CA 1
ATOM 598 C C . GLN A 1 74 ? -2.191 10.066 -2.303 1.00 94.25 74 GLN A C 1
ATOM 600 O O . GLN A 1 74 ? -1.837 9.657 -3.408 1.00 94.25 74 GLN A O 1
ATOM 605 N N . LEU A 1 75 ? -3.450 10.431 -2.039 1.00 90.62 75 LEU A N 1
ATOM 606 C CA . LEU A 1 75 ? -4.519 10.403 -3.042 1.00 90.62 75 LEU A CA 1
ATOM 607 C C . LEU A 1 75 ? -4.274 11.420 -4.170 1.00 90.62 75 LEU A C 1
ATOM 609 O O . LEU A 1 75 ? -4.469 11.104 -5.339 1.00 90.62 75 LEU A O 1
ATOM 613 N N . GLY A 1 76 ? -3.779 12.618 -3.839 1.00 87.00 76 GLY A N 1
ATOM 614 C CA . GLY A 1 76 ? -3.529 13.687 -4.813 1.00 87.00 76 GLY A CA 1
ATOM 615 C C . GLY A 1 76 ? -2.349 13.452 -5.764 1.00 87.00 76 GLY A C 1
ATOM 616 O O . GLY A 1 76 ? -2.184 14.207 -6.718 1.00 87.00 76 GLY A O 1
ATOM 617 N N . LEU A 1 77 ? -1.517 12.433 -5.523 1.00 85.38 77 LEU A N 1
ATOM 618 C CA . LEU A 1 77 ? -0.372 12.099 -6.380 1.00 85.38 77 LEU A CA 1
ATOM 619 C C . LEU A 1 77 ? -0.741 11.193 -7.564 1.00 85.38 77 LEU A C 1
ATOM 621 O O . LEU A 1 77 ? 0.118 10.932 -8.408 1.00 85.38 77 LEU A O 1
ATOM 625 N N . GLN A 1 78 ? -1.972 10.677 -7.624 1.00 78.19 78 GLN A N 1
ATOM 626 C CA . GLN A 1 78 ? -2.451 9.905 -8.765 1.00 78.19 78 GLN A CA 1
ATOM 627 C C . GLN A 1 78 ? -3.268 10.810 -9.699 1.00 78.19 78 GLN A C 1
ATOM 629 O O . GLN A 1 78 ? -4.280 11.368 -9.276 1.00 78.19 78 GLN A O 1
ATOM 634 N N . PRO A 1 79 ? -2.856 10.979 -10.965 1.00 62.84 79 PRO A N 1
ATOM 635 C CA . PRO A 1 79 ? -3.646 11.735 -11.919 1.00 62.84 79 PRO A CA 1
ATOM 636 C C . PRO A 1 79 ? -4.881 10.928 -12.364 1.00 62.84 79 PRO A C 1
ATOM 638 O O . PRO A 1 79 ? -4.824 9.706 -12.511 1.00 62.84 79 PRO A O 1
ATOM 641 N N . THR A 1 80 ? -5.960 11.654 -12.673 1.00 62.22 80 THR A N 1
ATOM 642 C CA . THR A 1 80 ? -7.014 11.235 -13.621 1.00 62.22 80 THR A CA 1
ATOM 643 C C . THR A 1 80 ? -8.128 10.284 -13.150 1.00 62.22 80 THR A C 1
ATOM 645 O O . THR A 1 80 ? -8.698 9.580 -13.979 1.00 62.22 80 THR A O 1
ATOM 648 N N . ASP A 1 81 ? -8.522 10.298 -11.876 1.00 77.31 81 ASP A N 1
ATOM 649 C CA . ASP A 1 81 ? -9.757 9.621 -11.440 1.00 77.31 81 ASP A CA 1
ATOM 650 C C . ASP A 1 81 ? -10.717 10.622 -10.777 1.00 77.31 81 ASP A C 1
ATOM 652 O O . ASP A 1 81 ? -10.431 11.166 -9.708 1.00 77.31 81 ASP A O 1
ATOM 656 N N . GLU A 1 82 ? -11.856 10.887 -11.427 1.00 83.00 82 GLU A N 1
ATOM 657 C CA . GLU A 1 82 ? -12.899 11.790 -10.922 1.00 83.00 82 GLU A CA 1
ATOM 658 C C . GLU A 1 82 ? -13.447 11.340 -9.559 1.00 83.00 82 GLU A C 1
ATOM 660 O O . GLU A 1 82 ? -13.758 12.177 -8.708 1.00 83.00 82 GLU A O 1
ATOM 665 N N . GLN A 1 83 ? -13.518 10.027 -9.307 1.00 83.06 83 GLN A N 1
ATOM 666 C CA . GLN A 1 83 ? -13.972 9.499 -8.022 1.00 83.06 83 GLN A CA 1
ATOM 667 C C . GLN A 1 83 ? -12.944 9.795 -6.930 1.00 83.06 83 GLN A C 1
ATOM 669 O O . GLN A 1 83 ? -13.310 10.289 -5.859 1.00 83.06 83 GLN A O 1
ATOM 674 N N . LEU A 1 84 ? -11.653 9.570 -7.206 1.00 85.25 84 LEU A N 1
ATOM 675 C CA . LEU A 1 84 ? -10.585 9.926 -6.266 1.00 85.25 84 LEU A CA 1
ATOM 676 C C . LEU A 1 84 ? -10.533 11.435 -6.018 1.00 85.25 84 LEU A C 1
ATOM 678 O O . LEU A 1 84 ? -10.308 11.845 -4.878 1.00 85.25 84 LEU A O 1
ATOM 682 N N . ALA A 1 85 ? -10.779 12.263 -7.037 1.00 86.56 85 ALA A N 1
ATOM 683 C CA . ALA A 1 85 ? -10.858 13.714 -6.883 1.00 86.56 85 ALA A CA 1
ATOM 684 C C . ALA A 1 85 ? -12.007 14.113 -5.941 1.00 86.56 85 ALA A C 1
ATOM 686 O O . ALA A 1 85 ? -11.778 14.830 -4.968 1.00 86.56 85 ALA A O 1
ATOM 687 N N . SER A 1 86 ? -13.206 13.559 -6.147 1.00 88.56 86 SER A N 1
ATOM 688 C CA . SER A 1 86 ? -14.371 13.811 -5.288 1.00 88.56 86 SER A CA 1
ATOM 689 C C . SER A 1 86 ? -14.135 13.393 -3.832 1.00 88.56 86 SER A C 1
ATOM 691 O O . SER A 1 86 ? -14.495 14.120 -2.898 1.00 88.56 86 SER A O 1
ATOM 693 N N . VAL A 1 87 ? -13.521 12.225 -3.610 1.00 89.31 87 VAL A N 1
ATOM 694 C CA . VAL A 1 87 ? -13.154 11.764 -2.261 1.00 89.31 87 VAL A CA 1
ATOM 695 C C . VAL A 1 87 ? -12.124 12.710 -1.650 1.00 89.31 87 VAL A C 1
ATOM 697 O O . VAL A 1 87 ? -12.306 13.180 -0.530 1.00 89.31 87 VAL A O 1
ATOM 700 N N . THR A 1 88 ? -11.078 13.053 -2.399 1.00 91.25 88 THR A N 1
ATOM 701 C CA . THR A 1 88 ? -10.009 13.947 -1.939 1.00 91.25 88 THR A CA 1
ATOM 702 C C . THR A 1 88 ? -10.553 15.321 -1.549 1.00 91.25 88 THR A C 1
ATOM 704 O O . THR A 1 88 ? -10.167 15.855 -0.511 1.00 91.25 88 THR A O 1
ATOM 707 N N . ASP A 1 89 ? -11.477 15.884 -2.322 1.00 91.69 89 ASP A N 1
ATOM 708 C CA . ASP A 1 89 ? -12.080 17.184 -2.023 1.00 91.69 89 ASP A CA 1
ATOM 709 C C . ASP A 1 89 ? -13.005 17.130 -0.805 1.00 91.69 89 ASP A C 1
ATOM 711 O O . ASP A 1 89 ? -13.029 18.064 -0.003 1.00 91.69 89 ASP A O 1
ATOM 715 N N . THR A 1 90 ? -13.695 16.008 -0.593 1.00 92.25 90 THR A N 1
ATOM 716 C CA . THR A 1 90 ? -14.451 15.767 0.646 1.00 92.25 90 THR A CA 1
ATOM 717 C C . THR A 1 90 ? -13.518 15.730 1.858 1.00 92.25 90 THR A C 1
ATOM 719 O O . THR A 1 90 ? -13.775 16.394 2.862 1.00 92.25 90 THR A O 1
ATOM 722 N N . LEU A 1 91 ? -12.391 15.020 1.754 1.00 93.69 91 LEU A N 1
ATOM 723 C CA . LEU A 1 91 ? -11.391 14.955 2.823 1.00 93.69 91 LEU A CA 1
ATOM 724 C C . LEU A 1 91 ? -10.721 16.317 3.080 1.00 93.69 91 LEU A C 1
ATOM 726 O O . LEU A 1 91 ? -10.427 16.644 4.228 1.00 93.69 91 LEU A O 1
ATOM 730 N N . LYS A 1 92 ? -10.507 17.138 2.043 1.00 94.75 92 LYS A N 1
ATOM 731 C CA . LYS A 1 92 ? -9.999 18.512 2.198 1.00 94.75 92 LYS A CA 1
ATOM 732 C C . LYS A 1 92 ? -10.985 19.409 2.940 1.00 94.75 92 LYS A C 1
ATOM 734 O O . LYS A 1 92 ? -10.549 20.142 3.817 1.00 94.75 92 LYS A O 1
ATOM 739 N N . LYS A 1 93 ? -12.288 19.315 2.659 1.00 94.56 93 LYS A N 1
ATOM 740 C CA . LYS A 1 93 ? -13.315 20.058 3.415 1.00 94.56 93 LYS A CA 1
ATOM 741 C C . LYS A 1 93 ? -13.315 19.676 4.894 1.00 94.56 93 LYS A C 1
ATOM 743 O O . LYS A 1 93 ? -13.429 20.540 5.751 1.00 94.56 93 LYS A O 1
ATOM 748 N N . LEU A 1 94 ? -13.098 18.396 5.215 1.00 93.62 94 LEU A N 1
ATOM 749 C CA . LEU A 1 94 ? -12.939 17.963 6.610 1.00 93.62 94 LEU A 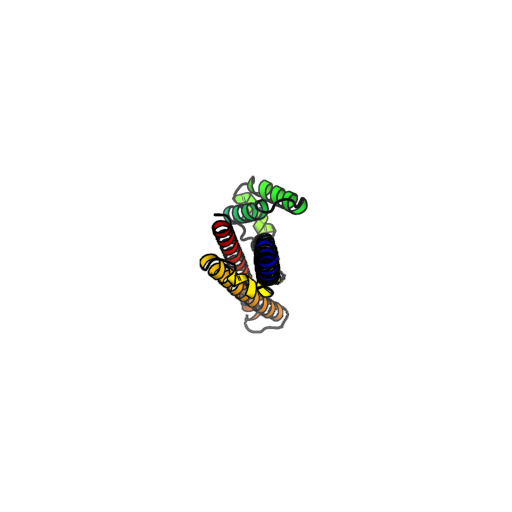CA 1
ATOM 750 C C . LEU A 1 94 ? -11.716 18.595 7.298 1.00 93.62 94 LEU A C 1
ATOM 752 O O . LEU A 1 94 ? -11.737 18.764 8.512 1.00 93.62 94 LEU A O 1
ATOM 756 N N . LEU A 1 95 ? -10.667 18.981 6.559 1.00 94.44 95 LEU A N 1
ATOM 757 C CA . LEU A 1 95 ? -9.533 19.724 7.125 1.00 94.44 95 LEU A CA 1
ATOM 758 C C . LEU A 1 95 ? -9.855 21.192 7.437 1.00 94.44 95 LEU A C 1
ATOM 760 O O . LEU A 1 95 ? -9.050 21.833 8.109 1.00 94.44 95 LEU A O 1
ATOM 764 N N . GLU A 1 96 ? -10.968 21.747 6.967 1.00 95.06 96 GLU A N 1
ATOM 765 C CA . GLU A 1 96 ? -11.360 23.127 7.292 1.00 95.06 96 GLU A CA 1
ATOM 766 C C . GLU A 1 96 ? -11.964 23.234 8.700 1.00 95.06 96 GLU A C 1
ATOM 768 O O . GLU A 1 96 ? -11.907 24.300 9.308 1.00 95.06 96 GLU A O 1
ATOM 773 N N . ALA A 1 97 ? -12.474 22.120 9.238 1.00 93.94 97 ALA A N 1
ATOM 774 C CA . ALA A 1 97 ? -12.990 22.020 10.600 1.00 93.94 97 ALA A CA 1
ATOM 775 C C . ALA A 1 97 ? -11.886 22.210 11.657 1.00 93.94 97 ALA A C 1
ATOM 777 O O . ALA A 1 97 ? -10.699 21.989 11.379 1.00 93.94 97 ALA A O 1
ATOM 778 N N . SER A 1 98 ? -12.267 22.576 12.884 1.00 94.94 98 SER A N 1
ATOM 779 C CA . SER A 1 98 ? -11.351 22.634 14.034 1.00 94.94 98 SER A CA 1
ATOM 780 C C . SER A 1 98 ? -10.849 21.239 14.440 1.00 94.94 98 SER A C 1
ATOM 782 O O . SER A 1 98 ? -11.364 20.214 13.988 1.00 94.94 98 SER A O 1
ATOM 784 N N . ASP A 1 99 ? -9.810 21.168 15.277 1.00 93.44 99 ASP A N 1
ATOM 785 C CA . ASP A 1 99 ? -9.311 19.875 15.770 1.00 93.44 99 ASP A CA 1
ATOM 786 C C . ASP A 1 99 ? -10.340 19.175 16.668 1.00 93.44 99 ASP A C 1
ATOM 788 O O . ASP A 1 99 ? -10.475 17.950 16.616 1.00 93.44 99 ASP A O 1
ATOM 792 N N . GLU A 1 100 ? -11.114 19.947 17.431 1.00 93.56 100 GLU A N 1
ATOM 793 C CA . GLU A 1 100 ? -12.213 19.457 18.255 1.00 93.56 100 GLU A CA 1
ATOM 794 C C . GLU A 1 100 ? -13.340 18.872 17.397 1.00 93.56 100 GLU A C 1
ATOM 796 O O . GLU A 1 100 ? -13.784 17.751 17.649 1.00 93.56 100 GLU A O 1
ATOM 801 N N . GLU A 1 101 ? -13.770 19.589 16.356 1.00 95.00 101 GLU A N 1
ATOM 802 C CA . GLU A 1 101 ? -14.807 19.130 15.421 1.00 95.00 101 GLU A CA 1
ATOM 803 C C . GLU A 1 101 ? -14.364 17.874 14.666 1.00 95.00 101 GLU A C 1
ATOM 805 O O . GLU A 1 101 ? -15.137 16.927 14.513 1.00 95.00 101 GLU A O 1
ATOM 810 N N . LEU A 1 102 ? -13.102 17.832 14.232 1.00 94.50 102 LEU A N 1
ATOM 811 C CA . LEU A 1 102 ? -12.528 16.691 13.528 1.00 94.50 102 LEU A CA 1
ATOM 812 C C . LEU A 1 102 ? -12.443 15.459 14.440 1.00 94.50 102 LEU A C 1
ATOM 814 O O . LEU A 1 102 ? -12.821 14.359 14.032 1.00 94.50 102 LEU A O 1
ATOM 818 N N . SER A 1 103 ? -12.009 15.640 15.688 1.00 93.06 103 SER A N 1
ATOM 819 C CA . SER A 1 103 ? -11.984 14.575 16.695 1.00 93.06 103 SER A CA 1
ATOM 820 C C . SER A 1 103 ? -13.388 14.034 16.977 1.00 93.06 103 SER A C 1
ATOM 822 O O . SER A 1 103 ? -13.603 12.823 16.948 1.00 93.06 103 SER A O 1
ATOM 824 N N . GLN A 1 104 ? -14.376 14.917 17.156 1.00 94.62 104 GLN A N 1
ATOM 825 C CA . GLN A 1 104 ? -15.774 14.517 17.346 1.00 94.62 104 GLN A CA 1
ATOM 826 C C . GLN A 1 104 ? -16.334 13.780 16.125 1.00 94.62 104 GLN A C 1
ATOM 828 O O . GLN A 1 104 ? -17.011 12.761 16.280 1.00 94.62 104 GLN A O 1
ATOM 833 N N . HIS A 1 105 ? -16.013 14.246 14.914 1.00 94.81 105 HIS A N 1
ATOM 834 C CA . HIS A 1 105 ? -16.416 13.593 13.675 1.00 94.81 105 HIS A CA 1
ATOM 835 C C . HIS A 1 105 ? -15.929 12.141 13.634 1.00 94.81 105 HIS A C 1
ATOM 837 O O . HIS A 1 105 ? -16.742 11.228 13.491 1.00 94.81 105 HIS A O 1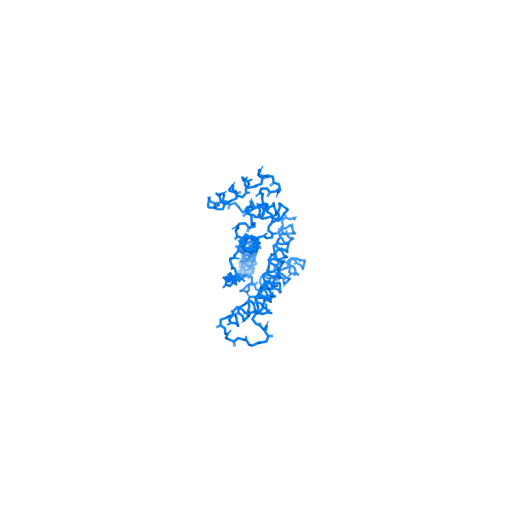
ATOM 843 N N . PHE A 1 106 ? -14.630 11.900 13.820 1.00 94.94 106 PHE A N 1
ATOM 844 C CA . PHE A 1 106 ? -14.083 10.543 13.760 1.00 94.94 106 PHE A CA 1
ATOM 845 C C . PHE A 1 106 ? -14.465 9.686 14.971 1.00 94.94 106 PHE A C 1
ATOM 847 O O . PHE A 1 106 ? -14.726 8.496 14.807 1.00 94.94 106 PHE A O 1
ATOM 854 N N . ALA A 1 107 ? -14.622 10.273 16.160 1.00 94.19 107 ALA A N 1
ATOM 855 C CA . ALA A 1 107 ? -15.165 9.564 17.316 1.00 94.19 107 ALA A CA 1
ATOM 856 C C . ALA A 1 107 ? -16.592 9.050 17.053 1.00 94.19 107 ALA A C 1
ATOM 858 O O . ALA A 1 107 ? -16.915 7.923 17.428 1.00 94.19 107 ALA A O 1
ATOM 859 N N . SER A 1 108 ? -17.427 9.830 16.352 1.00 93.56 108 SER A N 1
ATOM 860 C CA . SER A 1 108 ? -18.786 9.417 15.960 1.00 93.56 108 SER A CA 1
ATOM 861 C C . SER A 1 108 ? -18.817 8.331 14.875 1.00 93.56 108 SER A C 1
ATOM 863 O O . SER A 1 108 ? -19.811 7.618 14.741 1.00 93.56 108 SER A O 1
ATOM 865 N N . ARG A 1 109 ? -17.726 8.185 14.111 1.00 92.25 109 ARG A N 1
ATOM 866 C CA . ARG A 1 109 ? -17.551 7.171 13.057 1.00 92.25 109 ARG A CA 1
ATOM 867 C C . ARG A 1 109 ? -16.977 5.855 13.570 1.00 92.25 109 ARG A C 1
ATOM 869 O O . ARG A 1 109 ? -16.982 4.872 12.827 1.00 92.25 109 ARG A O 1
ATOM 876 N N . LYS A 1 110 ? -16.520 5.822 14.825 1.00 93.69 110 LYS A N 1
ATOM 877 C CA . LYS A 1 110 ? -15.961 4.625 15.446 1.00 93.69 110 LYS A CA 1
ATOM 878 C C . LYS A 1 110 ? -16.933 3.449 15.318 1.00 93.69 110 LYS A C 1
ATOM 880 O O . LYS A 1 110 ? -18.117 3.556 15.643 1.00 93.69 110 LYS A O 1
ATOM 885 N N . GLY A 1 111 ? -16.418 2.315 14.854 1.00 88.31 111 GLY A N 1
ATOM 886 C CA . GLY A 1 111 ? -17.168 1.077 14.729 1.00 88.31 111 GLY A CA 1
ATOM 887 C C . GLY A 1 111 ? -17.788 0.679 16.071 1.00 88.31 111 GLY A C 1
ATOM 888 O O . GLY A 1 111 ? -17.112 0.750 17.103 1.00 88.31 111 GLY A O 1
ATOM 889 N N . PRO A 1 112 ? -19.068 0.267 16.100 1.00 84.88 112 PRO A N 1
ATOM 890 C CA . PRO A 1 112 ? -19.685 -0.166 17.342 1.00 84.88 112 PRO A CA 1
ATOM 891 C C . PRO A 1 112 ? -18.991 -1.438 17.856 1.00 84.88 112 PRO A C 1
ATOM 893 O O . PRO A 1 112 ? -18.502 -2.238 17.048 1.00 84.88 112 PRO A O 1
ATOM 896 N N . PRO A 1 113 ? -18.983 -1.669 19.181 1.00 75.94 113 PRO A N 1
ATOM 897 C CA . PRO A 1 113 ? -18.419 -2.882 19.759 1.00 75.94 113 PRO A CA 1
ATOM 898 C C . PRO A 1 113 ? -18.973 -4.142 19.081 1.00 75.94 113 PRO A C 1
ATOM 900 O O . PRO A 1 113 ? -20.175 -4.252 18.841 1.00 75.94 113 PRO A O 1
ATOM 903 N N . GLY A 1 114 ? -18.090 -5.084 18.749 1.00 75.38 114 GLY A N 1
ATOM 904 C CA . GLY A 1 114 ? -18.463 -6.351 18.111 1.00 75.38 114 GLY A CA 1
ATOM 905 C C . GLY A 1 114 ? -18.666 -6.299 16.592 1.00 75.38 114 GLY A C 1
ATOM 906 O O . GLY A 1 114 ? -18.871 -7.351 15.991 1.00 75.38 114 GLY A O 1
ATOM 907 N N . LYS A 1 115 ? -18.569 -5.132 15.936 1.00 83.38 115 LYS A N 1
ATOM 908 C CA . LYS A 1 115 ? -18.447 -5.074 14.470 1.00 83.38 115 LYS A CA 1
ATOM 909 C C . LYS A 1 115 ? -16.978 -5.038 14.065 1.00 83.38 115 LYS A C 1
ATOM 911 O O . LYS A 1 115 ? -16.255 -4.126 14.447 1.00 83.38 115 LYS A O 1
ATOM 916 N N . SER A 1 116 ? -16.556 -6.009 13.262 1.00 86.12 116 SER A N 1
ATOM 917 C CA . SER A 1 116 ? -15.212 -6.064 12.686 1.00 86.12 116 SER A CA 1
ATOM 918 C C . SER A 1 116 ? -15.170 -5.429 11.296 1.00 86.12 116 SER A C 1
ATOM 920 O O . SER A 1 116 ? -16.058 -5.655 10.471 1.00 86.12 116 SER A O 1
ATOM 922 N N . LEU A 1 117 ? -14.099 -4.695 11.008 1.00 92.12 117 LEU A N 1
ATOM 923 C CA . LEU A 1 117 ? -13.719 -4.296 9.663 1.00 92.12 117 LEU A CA 1
ATOM 924 C C . LEU A 1 117 ? -12.994 -5.463 8.979 1.00 92.12 117 LEU A C 1
ATOM 926 O O . LEU A 1 117 ? -12.068 -6.048 9.536 1.00 92.12 117 LEU A O 1
ATOM 930 N N . THR A 1 118 ? -13.391 -5.799 7.753 1.00 93.19 118 THR A N 1
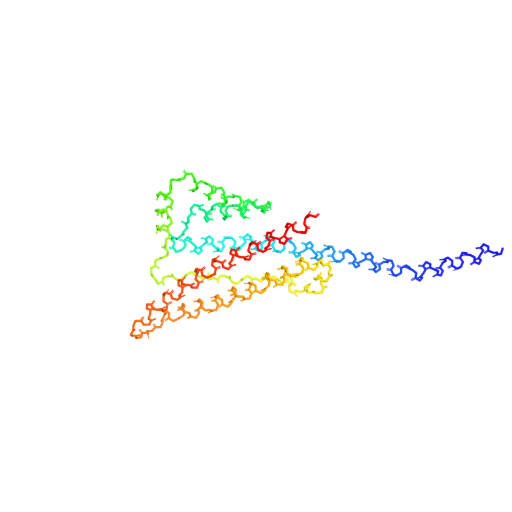ATOM 931 C CA . THR A 1 118 ? -12.654 -6.794 6.961 1.00 93.19 118 THR A CA 1
ATOM 932 C C . THR A 1 118 ? -11.439 -6.132 6.321 1.00 93.19 118 THR A C 1
ATOM 934 O O . THR A 1 118 ? -11.586 -5.227 5.500 1.00 93.19 118 THR A O 1
ATOM 937 N N . LEU A 1 119 ? -10.242 -6.586 6.691 1.00 95.56 119 LEU A N 1
ATOM 938 C CA . LEU A 1 119 ? -9.001 -6.132 6.070 1.00 95.56 119 LEU A CA 1
ATOM 939 C C . LEU A 1 119 ? -8.847 -6.751 4.676 1.00 95.56 119 LEU A C 1
ATOM 941 O O . LEU A 1 119 ? -9.106 -7.937 4.477 1.00 95.56 119 LEU A O 1
ATOM 945 N N . GLN A 1 120 ? -8.417 -5.946 3.705 1.00 95.44 120 GLN A N 1
ATOM 946 C CA . GLN A 1 120 ? -8.219 -6.397 2.329 1.00 95.44 120 GLN A CA 1
ATOM 947 C C . GLN A 1 120 ? -6.763 -6.788 2.088 1.00 95.44 120 GLN A C 1
ATOM 949 O O . GLN A 1 120 ? -5.863 -6.007 2.377 1.00 95.44 120 GLN A O 1
ATOM 954 N N . ARG A 1 121 ? -6.533 -7.967 1.501 1.00 96.56 121 ARG A N 1
ATOM 955 C CA . ARG A 1 121 ? -5.207 -8.380 1.025 1.00 96.56 121 ARG A CA 1
ATOM 956 C C . ARG A 1 121 ? -4.935 -7.736 -0.333 1.00 96.56 121 ARG A C 1
ATOM 958 O O . ARG A 1 121 ? -5.731 -7.879 -1.260 1.00 96.56 121 ARG A O 1
ATOM 965 N N . TYR A 1 122 ? -3.804 -7.048 -0.447 1.00 95.88 122 TYR A N 1
ATOM 966 C CA . TYR A 1 122 ? -3.326 -6.468 -1.698 1.00 95.88 122 TYR A CA 1
ATOM 967 C C . TYR A 1 122 ? -2.118 -7.247 -2.209 1.00 95.88 122 TYR A C 1
ATOM 969 O O . TYR A 1 122 ? -1.222 -7.569 -1.435 1.00 95.88 122 TYR A O 1
ATOM 977 N N . ASN A 1 123 ? -2.091 -7.504 -3.515 1.00 93.19 123 ASN A N 1
ATOM 978 C CA . ASN A 1 123 ? -1.017 -8.235 -4.185 1.00 93.19 123 ASN A CA 1
ATOM 979 C C . ASN A 1 123 ? -0.357 -7.348 -5.250 1.00 93.19 123 ASN A C 1
ATOM 981 O O . ASN A 1 123 ? -0.973 -6.393 -5.735 1.00 93.19 123 ASN A O 1
ATOM 985 N N . THR A 1 124 ? 0.857 -7.717 -5.657 1.00 93.69 124 THR A N 1
ATOM 986 C CA . THR A 1 124 ? 1.630 -7.061 -6.725 1.00 93.69 124 THR A CA 1
ATOM 987 C C . THR A 1 124 ? 1.988 -8.059 -7.828 1.00 93.69 124 THR A C 1
ATOM 989 O O . THR A 1 124 ? 3.156 -8.422 -7.982 1.00 93.69 124 THR A O 1
ATOM 992 N N . PRO A 1 125 ? 0.995 -8.564 -8.585 1.00 93.00 125 PRO A N 1
ATOM 993 C CA . PRO A 1 125 ? 1.222 -9.617 -9.569 1.00 93.00 125 PRO A CA 1
ATOM 994 C C . PRO A 1 125 ? 2.248 -9.246 -10.645 1.00 93.00 125 PRO A C 1
ATOM 996 O O . PRO A 1 125 ? 2.934 -10.138 -11.137 1.00 93.00 125 PRO A O 1
ATOM 999 N N . LEU A 1 126 ? 2.381 -7.971 -11.036 1.00 91.75 126 LEU A N 1
ATOM 1000 C CA . LEU A 1 126 ? 3.392 -7.571 -12.021 1.00 91.75 126 LEU A CA 1
ATOM 1001 C C . LEU A 1 126 ? 4.795 -7.588 -11.420 1.00 91.75 126 LEU A C 1
ATOM 1003 O O . LEU A 1 126 ? 5.721 -8.041 -12.096 1.00 91.75 126 LEU A O 1
ATOM 1007 N N . LEU A 1 127 ? 4.954 -7.144 -10.172 1.00 91.56 127 LEU A N 1
ATOM 1008 C CA . LEU A 1 127 ? 6.209 -7.297 -9.436 1.00 91.56 127 LEU A CA 1
ATOM 1009 C C . LEU A 1 127 ? 6.593 -8.779 -9.290 1.00 91.56 127 LEU A C 1
ATOM 1011 O O . LEU A 1 127 ? 7.732 -9.147 -9.581 1.00 91.56 127 LEU A O 1
ATOM 1015 N N . ASP A 1 128 ? 5.634 -9.633 -8.925 1.00 89.69 128 ASP A N 1
ATOM 1016 C CA . ASP A 1 128 ? 5.853 -11.066 -8.697 1.00 89.69 128 ASP A CA 1
ATOM 1017 C C . ASP A 1 128 ? 6.156 -11.826 -9.996 1.00 89.69 128 ASP A C 1
ATOM 1019 O O . ASP A 1 128 ? 7.078 -12.641 -10.060 1.00 89.69 128 ASP A O 1
ATOM 1023 N N . ALA A 1 129 ? 5.419 -11.540 -11.071 1.00 86.31 129 ALA A N 1
ATOM 1024 C CA . ALA A 1 129 ? 5.617 -12.191 -12.365 1.00 86.31 129 ALA A CA 1
ATOM 1025 C C . ALA A 1 129 ? 6.916 -11.750 -13.054 1.00 86.31 129 ALA A C 1
ATOM 1027 O O . ALA A 1 129 ? 7.434 -12.460 -13.919 1.00 86.31 129 ALA A O 1
ATOM 1028 N N . ARG A 1 130 ? 7.446 -10.572 -12.702 1.00 81.00 130 ARG A N 1
ATOM 1029 C CA . ARG A 1 130 ? 8.622 -9.973 -13.344 1.00 81.00 130 ARG A CA 1
ATOM 1030 C C . ARG A 1 130 ? 9.814 -9.834 -12.407 1.00 81.00 130 ARG A C 1
ATOM 1032 O O . ARG A 1 130 ? 10.606 -8.905 -12.553 1.00 81.00 130 ARG A O 1
ATOM 1039 N N . VAL A 1 131 ? 10.032 -10.822 -11.539 1.00 72.19 131 VAL A N 1
ATOM 1040 C CA . VAL A 1 131 ? 11.284 -10.950 -10.769 1.00 72.19 131 VAL A CA 1
ATOM 1041 C C . VAL A 1 131 ? 12.511 -10.931 -11.694 1.00 72.19 131 VAL A C 1
ATOM 1043 O O . VAL A 1 131 ? 13.528 -10.329 -11.370 1.00 72.19 131 VAL A O 1
ATOM 1046 N N . SER A 1 132 ? 12.408 -11.493 -12.904 1.00 66.69 132 SER A N 1
ATOM 1047 C CA . SER A 1 132 ? 13.469 -11.422 -13.921 1.00 66.69 132 SER A CA 1
ATOM 1048 C C . SER A 1 132 ? 13.711 -10.009 -14.475 1.00 66.69 132 SER A C 1
ATOM 1050 O O . SER A 1 132 ? 14.820 -9.707 -14.907 1.00 66.69 132 SER A O 1
ATOM 1052 N N . ALA A 1 133 ? 12.719 -9.116 -14.429 1.00 71.62 133 ALA A N 1
ATOM 1053 C CA . ALA A 1 133 ? 12.890 -7.713 -14.801 1.00 71.62 133 ALA A CA 1
ATOM 1054 C C . ALA A 1 133 ? 13.500 -6.873 -13.667 1.00 71.62 133 ALA A C 1
ATOM 1056 O O . ALA A 1 133 ? 13.932 -5.750 -13.936 1.00 71.62 133 ALA A O 1
ATOM 1057 N N . LEU A 1 134 ? 13.595 -7.396 -12.433 1.00 81.44 134 LEU A N 1
ATOM 1058 C CA . LEU A 1 134 ? 14.297 -6.717 -11.334 1.00 81.44 134 LEU A CA 1
ATOM 1059 C C . LEU A 1 134 ? 15.752 -6.443 -11.700 1.00 81.44 134 LEU A C 1
ATOM 1061 O O . LEU A 1 134 ? 16.236 -5.349 -11.444 1.00 81.44 134 LEU A O 1
ATOM 1065 N N . TRP A 1 135 ? 16.399 -7.371 -12.411 1.00 84.69 135 TRP A N 1
ATOM 1066 C CA . TRP A 1 135 ? 17.759 -7.203 -12.933 1.00 84.69 135 TRP A CA 1
ATOM 1067 C C . TRP A 1 135 ? 17.920 -5.994 -13.852 1.00 84.69 135 TRP A C 1
ATOM 1069 O O . TRP A 1 135 ? 19.032 -5.513 -14.046 1.00 84.69 135 TRP A O 1
ATOM 1079 N N . SER A 1 136 ? 16.825 -5.505 -14.440 1.00 86.06 136 SER A N 1
ATOM 1080 C CA . SER A 1 136 ? 16.876 -4.281 -15.225 1.00 86.06 136 SER A CA 1
ATOM 1081 C C . SER A 1 136 ? 17.004 -3.044 -14.329 1.00 86.06 136 SER A C 1
ATOM 1083 O O . SER A 1 136 ? 17.577 -2.061 -14.772 1.00 86.06 136 SER A O 1
ATOM 1085 N N . PHE A 1 137 ? 16.505 -3.045 -13.096 1.00 91.06 137 PHE A N 1
ATOM 1086 C CA . PHE A 1 137 ? 16.657 -1.910 -12.186 1.00 91.06 137 PHE A CA 1
ATOM 1087 C C . PHE A 1 137 ? 18.080 -1.821 -11.624 1.00 91.06 137 PHE A C 1
ATOM 1089 O O . PHE A 1 137 ? 18.801 -2.816 -11.579 1.00 91.06 137 PHE A O 1
ATOM 1096 N N . ASP A 1 138 ? 18.477 -0.637 -11.162 1.00 92.25 138 ASP A N 1
ATOM 1097 C CA . ASP A 1 138 ? 19.690 -0.480 -10.361 1.00 92.25 138 ASP A CA 1
ATOM 1098 C C . ASP A 1 138 ? 19.548 -1.177 -8.993 1.00 92.25 138 ASP A C 1
ATOM 1100 O O . ASP A 1 138 ? 18.441 -1.442 -8.517 1.00 92.25 138 ASP A O 1
ATOM 1104 N N . THR A 1 139 ? 20.674 -1.456 -8.336 1.00 93.25 139 THR A N 1
ATOM 1105 C CA . THR A 1 139 ? 20.713 -2.182 -7.057 1.00 93.25 139 THR A CA 1
ATOM 1106 C C . THR A 1 139 ? 19.880 -1.516 -5.955 1.00 93.25 139 THR A C 1
ATOM 1108 O O . THR A 1 139 ? 19.268 -2.217 -5.146 1.00 93.25 139 THR A O 1
ATOM 1111 N N . SER A 1 140 ? 19.812 -0.181 -5.913 1.00 94.88 140 SER A N 1
ATOM 1112 C CA . SER A 1 140 ? 19.036 0.538 -4.894 1.00 94.88 140 SER A CA 1
ATOM 1113 C C . SER A 1 140 ? 17.538 0.344 -5.112 1.00 94.88 140 SER A C 1
ATOM 1115 O O . SER A 1 140 ? 16.816 0.007 -4.174 1.00 94.88 140 SER A O 1
ATOM 1117 N N . SER A 1 141 ? 17.083 0.473 -6.358 1.00 95.06 141 SER A N 1
ATOM 1118 C CA . SER A 1 141 ? 15.702 0.189 -6.752 1.00 95.06 141 SER A CA 1
ATOM 1119 C C . SER A 1 141 ? 15.316 -1.271 -6.499 1.00 95.06 141 SER A C 1
ATOM 1121 O O . SER A 1 141 ? 14.239 -1.534 -5.966 1.00 95.06 141 SER A O 1
ATOM 1123 N N . GLN A 1 142 ? 16.196 -2.228 -6.819 1.00 94.38 142 GLN A N 1
ATOM 1124 C CA . GLN A 1 142 ? 15.968 -3.652 -6.540 1.00 94.38 142 GLN A CA 1
ATOM 1125 C C . GLN A 1 142 ? 15.759 -3.913 -5.046 1.00 94.38 142 GLN A C 1
ATOM 1127 O O . GLN A 1 142 ? 14.812 -4.604 -4.671 1.00 94.38 142 GLN A O 1
ATOM 1132 N N . ARG A 1 143 ? 16.610 -3.330 -4.192 1.00 95.50 143 ARG A N 1
ATOM 1133 C CA . ARG A 1 143 ? 16.492 -3.455 -2.735 1.00 95.50 143 ARG A CA 1
ATOM 1134 C C . ARG A 1 143 ? 15.131 -2.965 -2.246 1.00 95.50 143 ARG A C 1
ATOM 1136 O O . ARG A 1 143 ? 14.460 -3.694 -1.524 1.00 95.50 143 ARG A O 1
ATOM 1143 N N . ILE A 1 144 ? 14.691 -1.784 -2.683 1.00 96.94 144 ILE A N 1
ATOM 1144 C CA . ILE A 1 144 ? 13.400 -1.222 -2.257 1.00 96.94 144 ILE A CA 1
ATOM 1145 C C . ILE A 1 144 ? 12.230 -2.083 -2.742 1.00 96.94 144 ILE A C 1
ATOM 1147 O O . ILE A 1 144 ? 11.293 -2.315 -1.986 1.00 96.94 144 ILE A O 1
ATOM 1151 N N . LEU A 1 145 ? 12.282 -2.614 -3.967 1.00 95.88 145 LEU A N 1
ATOM 1152 C CA . LEU A 1 145 ? 11.248 -3.522 -4.476 1.00 95.88 145 LEU A CA 1
ATOM 1153 C C . LEU A 1 145 ? 11.132 -4.803 -3.634 1.00 95.88 145 LEU A C 1
ATOM 1155 O O . LEU A 1 145 ? 10.024 -5.258 -3.350 1.00 95.88 145 LEU A O 1
ATOM 1159 N N . LEU A 1 146 ? 12.261 -5.362 -3.192 1.00 94.75 146 LEU A N 1
ATOM 1160 C CA . LEU A 1 146 ? 12.275 -6.510 -2.281 1.00 94.75 146 LEU A CA 1
ATOM 1161 C C . LEU A 1 146 ? 11.764 -6.141 -0.880 1.00 94.75 146 LEU A C 1
ATOM 1163 O O . LEU A 1 146 ? 11.035 -6.926 -0.275 1.00 94.75 146 LEU A O 1
ATOM 1167 N N . GLU A 1 147 ? 12.091 -4.946 -0.380 1.00 97.06 147 GLU A N 1
ATOM 1168 C CA . GLU A 1 147 ? 11.550 -4.427 0.883 1.00 97.06 147 GLU A CA 1
ATOM 1169 C C . GLU A 1 147 ? 10.025 -4.233 0.809 1.00 97.06 147 GLU A C 1
ATOM 1171 O O . GLU A 1 147 ? 9.325 -4.613 1.745 1.00 97.06 147 GLU A O 1
ATOM 1176 N N . ILE A 1 148 ? 9.491 -3.718 -0.308 1.00 97.31 148 ILE A N 1
ATOM 1177 C CA . ILE A 1 148 ? 8.041 -3.594 -0.549 1.00 97.31 148 ILE A CA 1
ATOM 1178 C C . ILE A 1 148 ? 7.373 -4.967 -0.503 1.00 97.31 148 ILE A C 1
ATOM 1180 O O . ILE A 1 148 ? 6.355 -5.126 0.168 1.00 97.31 148 ILE A O 1
ATOM 1184 N N . ARG A 1 149 ? 7.952 -5.962 -1.185 1.00 95.81 149 ARG A N 1
ATOM 1185 C CA . ARG A 1 149 ? 7.421 -7.330 -1.198 1.00 95.81 149 ARG A CA 1
ATOM 1186 C C . ARG A 1 149 ? 7.379 -7.932 0.208 1.00 95.81 149 ARG A C 1
ATOM 1188 O O . ARG A 1 149 ? 6.324 -8.371 0.645 1.00 95.81 149 ARG A O 1
ATOM 1195 N N . SER A 1 150 ? 8.491 -7.870 0.938 1.00 96.88 150 SER A N 1
ATOM 1196 C CA . SER A 1 150 ? 8.556 -8.336 2.330 1.00 96.88 150 SER A CA 1
ATOM 1197 C C . SER A 1 150 ? 7.532 -7.618 3.220 1.00 96.88 150 SER A C 1
ATOM 1199 O O . SER A 1 150 ? 6.840 -8.231 4.030 1.00 96.88 150 SER A O 1
ATOM 1201 N N . ALA A 1 151 ? 7.359 -6.309 3.022 1.00 98.00 151 ALA A N 1
ATOM 1202 C CA . ALA A 1 151 ? 6.379 -5.533 3.765 1.00 98.00 151 ALA A CA 1
ATOM 1203 C C . ALA A 1 151 ? 4.922 -5.934 3.450 1.00 98.00 151 ALA A C 1
ATOM 1205 O O . ALA A 1 151 ? 4.087 -5.898 4.359 1.00 98.00 151 ALA A O 1
ATOM 1206 N N . LEU A 1 152 ? 4.615 -6.332 2.210 1.00 97.81 152 LEU A N 1
ATOM 1207 C CA . LEU A 1 152 ? 3.312 -6.889 1.826 1.00 97.81 152 LEU A CA 1
ATOM 1208 C C . LEU A 1 152 ? 3.070 -8.267 2.448 1.00 97.81 152 LEU A C 1
ATOM 1210 O O . LEU A 1 152 ? 1.959 -8.516 2.915 1.00 97.81 152 LEU A O 1
ATOM 1214 N N . ASP A 1 153 ? 4.094 -9.117 2.524 1.00 97.56 153 ASP A N 1
ATOM 1215 C CA . ASP A 1 153 ? 4.000 -10.424 3.187 1.00 97.56 153 ASP A CA 1
ATOM 1216 C C . ASP A 1 153 ? 3.671 -10.255 4.683 1.00 97.56 153 ASP A C 1
ATOM 1218 O O . ASP A 1 153 ? 2.743 -10.878 5.199 1.00 97.56 153 ASP A O 1
ATOM 1222 N N . ILE A 1 154 ? 4.321 -9.306 5.367 1.00 98.25 154 ILE A N 1
ATOM 1223 C CA . ILE A 1 154 ? 3.993 -8.957 6.762 1.00 98.25 154 ILE A CA 1
ATOM 1224 C C . ILE A 1 154 ? 2.546 -8.446 6.885 1.00 98.25 154 ILE A C 1
ATOM 1226 O O . ILE A 1 154 ? 1.821 -8.817 7.811 1.00 98.25 154 ILE A O 1
ATOM 1230 N N . ALA A 1 155 ? 2.090 -7.598 5.956 1.00 98.25 155 ALA A N 1
ATOM 1231 C CA . ALA A 1 155 ? 0.706 -7.117 5.948 1.00 98.25 155 ALA A CA 1
ATOM 1232 C C . ALA A 1 155 ? -0.294 -8.271 5.766 1.00 98.25 155 ALA A C 1
ATOM 1234 O O . ALA A 1 155 ? -1.330 -8.310 6.432 1.00 98.25 155 ALA A O 1
ATOM 1235 N N . ALA A 1 156 ? 0.037 -9.235 4.907 1.00 98.00 156 ALA A N 1
ATOM 1236 C CA . ALA A 1 156 ? -0.739 -10.441 4.678 1.00 98.00 156 ALA A CA 1
ATOM 1237 C C . ALA A 1 156 ? -0.846 -11.310 5.946 1.00 98.00 156 ALA A C 1
ATOM 1239 O O . ALA A 1 156 ? -1.942 -11.777 6.251 1.00 98.00 156 ALA A O 1
ATOM 1240 N N . GLU A 1 157 ? 0.231 -11.467 6.718 1.00 98.31 157 GLU A N 1
ATOM 1241 C CA . GLU A 1 157 ? 0.201 -12.167 8.012 1.00 98.31 157 GLU A CA 1
ATOM 1242 C C . GLU A 1 157 ? -0.658 -11.438 9.059 1.00 98.31 157 GLU A C 1
ATOM 1244 O O . GLU A 1 157 ? -1.368 -12.066 9.851 1.00 98.31 157 GLU A O 1
ATOM 1249 N N . ILE A 1 158 ? -0.634 -10.099 9.076 1.00 98.31 158 ILE A N 1
ATOM 1250 C CA . ILE A 1 158 ? -1.504 -9.302 9.955 1.00 98.31 158 ILE A CA 1
ATOM 1251 C C . ILE A 1 158 ? -2.982 -9.560 9.631 1.00 98.31 158 ILE A C 1
ATOM 1253 O O . ILE A 1 158 ? -3.777 -9.726 10.556 1.00 98.31 158 ILE A O 1
ATOM 1257 N N . ILE A 1 159 ? -3.348 -9.642 8.348 1.00 97.75 159 ILE A N 1
ATOM 1258 C CA . ILE A 1 159 ? -4.722 -9.948 7.917 1.00 97.75 159 ILE A CA 1
ATOM 1259 C C . ILE A 1 159 ? -5.158 -11.331 8.402 1.00 97.75 159 ILE A C 1
ATOM 1261 O O . ILE A 1 159 ? -6.265 -11.477 8.929 1.00 97.75 159 ILE A O 1
ATOM 1265 N N . ASP A 1 160 ? -4.298 -12.338 8.257 1.00 98.00 160 ASP A N 1
ATOM 1266 C CA . ASP A 1 160 ? -4.616 -13.704 8.676 1.00 98.00 160 ASP A CA 1
ATOM 1267 C C . ASP A 1 160 ? -4.827 -13.771 10.202 1.00 98.00 160 ASP A C 1
ATOM 1269 O O . ASP A 1 160 ? -5.799 -14.369 10.674 1.00 98.00 160 ASP A O 1
ATOM 1273 N N . ARG A 1 161 ? -4.001 -13.059 10.986 1.00 97.31 161 ARG A N 1
ATOM 1274 C CA . ARG A 1 161 ? -4.195 -12.919 12.443 1.00 97.31 161 ARG A CA 1
ATOM 1275 C C . ARG A 1 161 ? -5.471 -12.160 12.799 1.00 97.31 161 ARG A C 1
ATOM 1277 O O . ARG A 1 161 ? -6.212 -12.610 13.672 1.00 97.31 161 ARG A O 1
ATOM 1284 N N . ALA A 1 162 ? -5.764 -11.049 12.121 1.00 96.12 162 ALA A N 1
ATOM 1285 C CA . ALA A 1 162 ? -6.993 -10.287 12.337 1.00 96.12 162 ALA A CA 1
ATOM 1286 C C . ALA A 1 162 ? -8.232 -11.157 12.080 1.00 96.12 162 ALA A C 1
ATOM 1288 O O . ALA A 1 162 ? -9.168 -11.160 12.880 1.00 96.12 162 ALA A O 1
ATOM 1289 N N . THR A 1 163 ? -8.204 -11.947 11.003 1.00 95.50 163 THR A N 1
ATOM 1290 C CA . THR A 1 163 ? -9.268 -12.892 10.641 1.00 95.50 163 THR A CA 1
ATOM 1291 C C . THR A 1 163 ? -9.423 -13.973 11.707 1.00 95.50 163 THR A C 1
ATOM 1293 O O . THR A 1 163 ? -10.538 -14.255 12.145 1.00 95.50 163 THR A O 1
ATOM 1296 N N . HIS A 1 164 ? -8.313 -14.539 12.185 1.00 95.81 164 HIS A N 1
ATOM 1297 C CA . HIS A 1 164 ? -8.324 -15.524 13.262 1.00 95.81 164 HIS A CA 1
ATOM 1298 C C . HIS A 1 164 ? -8.968 -14.974 14.544 1.00 95.81 164 HIS A C 1
ATOM 1300 O O . HIS A 1 164 ? -9.916 -15.573 15.053 1.00 95.81 164 HIS A O 1
ATOM 1306 N N . PHE A 1 165 ? -8.515 -13.818 15.043 1.00 93.94 165 PHE A N 1
ATOM 1307 C CA . PHE A 1 165 ? -9.087 -13.224 16.255 1.00 93.94 165 PHE A CA 1
ATOM 1308 C C . PHE A 1 165 ? -10.539 -12.782 16.066 1.00 93.94 165 PHE A C 1
ATOM 1310 O O . PHE A 1 165 ? -11.341 -12.954 16.979 1.00 93.94 165 PHE A O 1
ATOM 1317 N N . THR A 1 166 ? -10.904 -12.297 14.877 1.00 92.62 166 THR A N 1
ATOM 1318 C CA . THR A 1 166 ? -12.300 -11.993 14.531 1.00 92.62 166 THR A CA 1
ATOM 1319 C C . THR A 1 166 ? -13.168 -13.245 14.610 1.00 92.62 166 THR A C 1
ATOM 1321 O O . THR A 1 166 ? -14.232 -13.216 15.210 1.00 92.62 166 THR A O 1
ATOM 1324 N N . ASN A 1 167 ? -12.708 -14.385 14.094 1.00 92.81 167 ASN A N 1
ATOM 1325 C CA . ASN A 1 167 ? -13.464 -15.636 14.187 1.00 92.81 167 ASN A CA 1
ATOM 1326 C C . ASN A 1 167 ? -13.659 -16.102 15.638 1.00 92.81 167 ASN A C 1
ATOM 1328 O O . ASN A 1 167 ? -14.702 -16.666 15.969 1.00 92.81 167 ASN A O 1
ATOM 1332 N N . LEU A 1 168 ? -12.684 -15.839 16.514 1.00 92.12 168 LEU A N 1
ATOM 1333 C CA . LEU A 1 168 ? -12.789 -16.143 17.941 1.00 92.12 168 LEU A CA 1
ATOM 1334 C C . LEU A 1 168 ? -13.849 -15.292 18.657 1.00 92.12 168 LEU A C 1
ATOM 1336 O O . LEU A 1 168 ? -14.433 -15.770 19.629 1.00 92.12 168 LEU A O 1
ATOM 1340 N N . THR A 1 169 ? -14.164 -14.077 18.187 1.00 89.06 169 THR A N 1
ATOM 1341 C CA . THR A 1 169 ? -15.200 -13.245 18.833 1.00 89.06 169 THR A CA 1
ATOM 1342 C C . THR A 1 169 ? -16.611 -13.811 18.658 1.00 89.06 169 THR A C 1
ATOM 1344 O O . THR A 1 169 ? -17.476 -13.543 19.491 1.00 89.06 169 THR A O 1
ATOM 1347 N N . PHE A 1 170 ? -16.841 -14.649 17.642 1.00 87.06 170 PHE A N 1
ATOM 1348 C CA . PHE A 1 170 ? -18.118 -15.338 17.424 1.00 87.06 170 PHE A CA 1
ATOM 1349 C C . PHE A 1 170 ? -18.262 -16.638 18.231 1.00 87.06 170 PHE A C 1
ATOM 1351 O O . PHE A 1 170 ? -19.332 -17.249 18.233 1.00 87.06 170 PHE A O 1
ATOM 1358 N N . GLN A 1 171 ? -17.206 -17.079 18.916 1.00 89.19 171 GLN A N 1
ATOM 1359 C CA . GLN A 1 171 ? -17.220 -18.293 19.729 1.00 89.19 171 GLN A CA 1
ATOM 1360 C C . GLN A 1 171 ? -17.544 -17.970 21.192 1.00 89.19 171 GLN A C 1
ATOM 1362 O O . GLN A 1 171 ? -17.214 -16.900 21.709 1.00 89.19 171 GLN A O 1
ATOM 1367 N N . LYS A 1 172 ? -18.180 -18.916 21.897 1.00 84.81 172 LYS A N 1
ATOM 1368 C CA . LYS A 1 172 ? -18.362 -18.816 23.352 1.00 84.81 172 LYS A CA 1
ATOM 1369 C C . LYS A 1 172 ? -17.018 -19.063 24.031 1.00 84.81 172 LYS A C 1
ATOM 1371 O O . LYS A 1 172 ? -16.591 -20.204 24.163 1.00 84.81 172 LYS A O 1
ATOM 1376 N N . LEU A 1 173 ? -16.359 -17.983 24.434 1.00 84.94 173 LEU A N 1
ATOM 1377 C CA . LEU A 1 173 ? -15.077 -18.020 25.128 1.00 84.94 173 LEU A CA 1
ATOM 1378 C C . LEU A 1 173 ? -15.273 -17.751 26.625 1.00 84.94 173 LEU A C 1
ATOM 1380 O O . LEU A 1 173 ? -15.891 -16.759 27.006 1.00 84.94 173 LEU A O 1
ATOM 1384 N N . GLU A 1 174 ? -14.719 -18.612 27.474 1.00 87.75 174 GLU A N 1
ATOM 1385 C CA . GLU A 1 174 ? -14.757 -18.452 28.933 1.00 87.75 174 GLU A CA 1
ATOM 1386 C C . GLU A 1 174 ? -13.655 -17.497 29.440 1.00 87.75 174 GLU A C 1
ATOM 1388 O O . GLU A 1 174 ? -12.696 -17.187 28.729 1.00 87.75 174 GLU A O 1
ATOM 1393 N N . ASN A 1 175 ? -13.767 -17.049 30.696 1.00 79.06 175 ASN A N 1
ATOM 1394 C CA . ASN A 1 175 ? -12.687 -16.401 31.463 1.00 79.06 175 ASN A CA 1
ATOM 1395 C C . ASN A 1 175 ? -12.090 -15.115 30.851 1.00 79.06 175 ASN A C 1
ATOM 1397 O O . ASN A 1 175 ? -10.884 -14.885 30.922 1.00 79.06 175 ASN A O 1
ATOM 1401 N N . GLY A 1 176 ? -12.916 -14.262 30.235 1.00 81.50 176 GLY A N 1
ATOM 1402 C CA . GLY A 1 176 ? -12.461 -12.977 29.681 1.00 81.50 176 GLY A CA 1
ATOM 1403 C C . GLY A 1 176 ? -11.670 -13.090 28.370 1.00 81.50 176 GLY A C 1
ATOM 1404 O O . GLY A 1 176 ? -11.194 -12.085 27.844 1.00 81.50 176 GLY A O 1
ATOM 1405 N N . ASN A 1 177 ? -11.566 -14.289 27.790 1.00 88.56 177 ASN A N 1
ATOM 1406 C CA . ASN A 1 177 ? -10.874 -14.504 26.517 1.00 88.56 177 ASN A CA 1
ATOM 1407 C C . ASN A 1 177 ? -11.551 -13.786 25.336 1.00 88.56 177 ASN A C 1
ATOM 1409 O O . ASN A 1 177 ? -10.869 -13.420 24.382 1.00 88.56 177 ASN A O 1
ATOM 1413 N N . HIS A 1 178 ? -12.858 -13.511 25.418 1.00 88.81 178 HIS A N 1
ATOM 1414 C CA . HIS A 1 178 ? -13.553 -12.687 24.425 1.00 88.81 178 HIS A CA 1
ATOM 1415 C C . HIS A 1 178 ? -12.995 -11.258 24.372 1.00 88.81 178 HIS A C 1
ATOM 1417 O O . HIS A 1 178 ? -12.685 -10.759 23.294 1.00 88.81 178 HIS A O 1
ATOM 1423 N N . GLN A 1 179 ? -12.788 -10.627 25.532 1.00 89.88 179 GLN A N 1
ATOM 1424 C CA . GLN A 1 179 ? -12.231 -9.276 25.611 1.00 89.88 179 GLN A CA 1
ATOM 1425 C C . GLN A 1 179 ? -10.817 -9.222 25.014 1.00 89.88 179 GLN A C 1
ATOM 1427 O O . GLN A 1 179 ? -10.516 -8.341 24.213 1.00 89.88 179 GLN A O 1
ATOM 1432 N N . ARG A 1 180 ? -9.983 -10.226 25.312 1.00 91.25 180 ARG A N 1
ATOM 1433 C CA . ARG A 1 180 ? -8.641 -10.356 24.720 1.00 91.25 180 ARG A C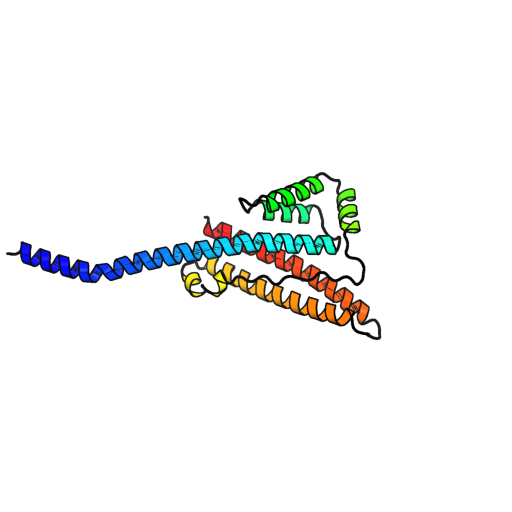A 1
ATOM 1434 C C . ARG A 1 180 ? -8.681 -10.524 23.203 1.00 91.25 180 ARG A C 1
ATOM 1436 O O . ARG A 1 180 ? -7.854 -9.949 22.506 1.00 91.25 180 ARG A O 1
ATOM 1443 N N . ALA A 1 181 ? -9.632 -11.297 22.675 1.00 91.69 181 ALA A N 1
ATOM 1444 C CA . ALA A 1 181 ? -9.797 -11.444 21.230 1.00 91.69 181 ALA A CA 1
ATOM 1445 C C . ALA A 1 181 ? -10.143 -10.098 20.569 1.00 91.69 181 ALA A C 1
ATOM 1447 O O . ALA A 1 181 ? -9.539 -9.749 19.558 1.00 91.69 181 ALA A O 1
ATOM 1448 N N . VAL A 1 182 ? -11.038 -9.308 21.171 1.00 91.00 182 VAL A N 1
ATOM 1449 C CA . VAL A 1 182 ? -11.396 -7.960 20.691 1.00 91.00 182 VAL A CA 1
ATOM 1450 C C . VAL A 1 182 ? -10.201 -6.997 20.738 1.00 91.00 182 VAL A C 1
ATOM 1452 O O . VAL A 1 182 ? -9.955 -6.260 19.778 1.00 91.00 182 VAL A O 1
ATOM 1455 N N . GLU A 1 183 ? -9.423 -7.018 21.820 1.00 92.25 183 GLU A N 1
ATOM 1456 C CA . GLU A 1 183 ? -8.194 -6.222 21.949 1.00 92.25 183 GLU A CA 1
ATOM 1457 C C . GLU A 1 183 ? -7.154 -6.616 20.894 1.00 92.25 183 GLU A C 1
ATOM 1459 O O . GLU A 1 183 ? -6.581 -5.747 20.238 1.00 92.25 183 GLU A O 1
ATOM 1464 N N . ASN A 1 184 ? -6.977 -7.915 20.644 1.00 94.56 184 ASN A N 1
ATOM 1465 C CA . ASN A 1 184 ? -6.071 -8.414 19.612 1.00 94.56 184 ASN A CA 1
ATOM 1466 C C . ASN A 1 184 ? -6.515 -8.019 18.195 1.00 94.56 184 ASN A C 1
ATOM 1468 O O . ASN A 1 184 ? -5.663 -7.675 17.376 1.00 94.56 184 ASN A O 1
ATOM 1472 N N . VAL A 1 185 ? -7.822 -8.025 17.896 1.00 93.81 185 VAL A N 1
ATOM 1473 C CA . VAL A 1 185 ? -8.347 -7.508 16.616 1.00 93.81 185 VAL A CA 1
ATOM 1474 C C . VAL A 1 185 ? -7.983 -6.033 16.455 1.00 93.81 185 VAL A C 1
ATOM 1476 O O . VAL A 1 185 ? -7.466 -5.638 15.412 1.00 93.81 185 VAL A O 1
ATOM 1479 N N . THR A 1 186 ? -8.187 -5.233 17.503 1.00 92.94 186 THR A N 1
ATOM 1480 C CA . THR A 1 186 ? -7.850 -3.802 17.487 1.00 92.94 186 THR A CA 1
ATOM 1481 C C . THR A 1 186 ? -6.350 -3.588 17.278 1.00 92.94 186 THR A C 1
ATOM 1483 O O . THR A 1 186 ? -5.957 -2.793 16.430 1.00 92.94 186 THR A O 1
ATOM 1486 N N . GLY A 1 187 ? -5.504 -4.366 17.959 1.00 95.00 187 GLY A N 1
ATOM 1487 C CA . GLY A 1 187 ? -4.057 -4.322 17.755 1.00 95.00 187 GLY A CA 1
ATOM 1488 C C . GLY A 1 187 ? -3.631 -4.737 16.340 1.00 95.00 187 GLY A C 1
ATOM 1489 O O . GLY A 1 187 ? -2.671 -4.185 15.803 1.00 95.00 187 GLY A O 1
ATOM 1490 N N . CYS A 1 188 ? -4.349 -5.662 15.692 1.00 9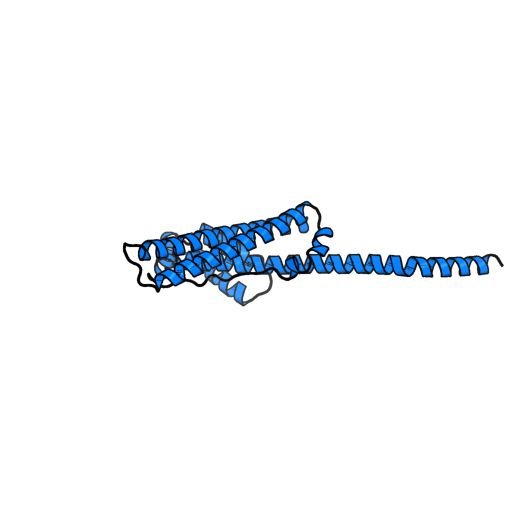6.94 188 CYS A N 1
ATOM 1491 C CA . CYS A 1 188 ? -4.087 -6.012 14.293 1.00 96.94 188 CYS A CA 1
ATOM 1492 C C . CYS A 1 188 ? -4.419 -4.857 13.341 1.00 96.94 188 CYS A C 1
ATOM 1494 O O . CYS A 1 188 ? -3.694 -4.649 12.371 1.00 96.94 188 CYS A O 1
ATOM 1496 N N . TYR A 1 189 ? -5.474 -4.088 13.614 1.00 96.31 189 TYR A N 1
ATOM 1497 C CA . TYR A 1 189 ? -5.801 -2.893 12.835 1.00 96.31 189 TYR A CA 1
ATOM 1498 C C . TYR A 1 189 ? -4.703 -1.829 12.933 1.00 96.31 189 TYR A C 1
ATOM 1500 O O . TYR A 1 189 ? -4.253 -1.343 11.895 1.00 96.31 189 TYR A O 1
ATOM 1508 N N . ASP A 1 190 ? -4.200 -1.547 14.139 1.00 95.56 190 ASP A N 1
ATOM 1509 C CA . ASP A 1 190 ? -3.100 -0.591 14.342 1.00 95.56 190 ASP A CA 1
ATOM 1510 C C . ASP A 1 190 ? -1.843 -1.015 13.572 1.00 95.56 190 ASP A C 1
ATOM 1512 O O . ASP A 1 190 ? -1.231 -0.223 12.848 1.00 95.56 190 ASP A O 1
ATOM 1516 N N . GLN A 1 191 ? -1.480 -2.297 13.684 1.00 97.75 191 GLN A N 1
ATOM 1517 C CA . GLN A 1 191 ? -0.336 -2.868 12.973 1.00 97.75 191 GLN A CA 1
ATOM 1518 C C . GLN A 1 191 ? -0.525 -2.792 11.459 1.00 97.75 191 GLN A C 1
ATOM 1520 O O . GLN A 1 191 ? 0.409 -2.430 10.745 1.00 97.75 191 GLN A O 1
ATOM 1525 N N . TYR A 1 192 ? -1.725 -3.089 10.958 1.00 98.19 192 TYR A N 1
ATOM 1526 C CA . TYR A 1 192 ? -2.008 -3.028 9.530 1.00 98.19 192 TYR A CA 1
ATOM 1527 C C . TYR A 1 192 ? -1.946 -1.594 8.997 1.00 98.19 192 TYR A C 1
ATOM 1529 O O . TYR A 1 192 ? -1.338 -1.361 7.955 1.00 98.19 192 TYR A O 1
ATOM 1537 N N . ALA A 1 193 ? -2.530 -0.618 9.699 1.00 96.94 193 ALA A N 1
ATOM 1538 C CA . ALA A 1 193 ? -2.478 0.787 9.300 1.00 96.94 193 ALA A CA 1
ATOM 1539 C C . ALA A 1 193 ? -1.033 1.314 9.271 1.00 96.94 193 ALA A C 1
ATOM 1541 O O . ALA A 1 193 ? -0.631 1.972 8.306 1.00 96.94 193 ALA A O 1
ATOM 1542 N N . ALA A 1 194 ? -0.227 0.968 10.282 1.00 96.94 194 ALA A N 1
ATOM 1543 C CA . ALA A 1 194 ? 1.195 1.300 10.317 1.00 96.94 194 ALA A CA 1
ATOM 1544 C C . ALA A 1 194 ? 1.965 0.644 9.160 1.00 96.94 194 ALA A C 1
ATOM 1546 O O . ALA A 1 194 ? 2.759 1.305 8.485 1.00 96.94 194 ALA A O 1
ATOM 1547 N N . GLN A 1 195 ? 1.689 -0.631 8.883 1.00 98.25 195 GLN A N 1
ATOM 1548 C CA . GLN A 1 195 ? 2.338 -1.369 7.806 1.00 98.25 195 GLN A CA 1
ATOM 1549 C C . GLN A 1 195 ? 1.953 -0.828 6.423 1.00 98.25 195 GLN A C 1
ATOM 1551 O O . GLN A 1 195 ? 2.821 -0.628 5.574 1.00 98.25 195 GLN A O 1
ATOM 1556 N N . ALA A 1 196 ? 0.676 -0.504 6.205 1.00 98.12 196 ALA A N 1
ATOM 1557 C CA . ALA A 1 196 ? 0.194 0.131 4.982 1.00 98.12 196 ALA A CA 1
ATOM 1558 C C . ALA A 1 196 ? 0.910 1.467 4.729 1.00 98.12 196 ALA A C 1
ATOM 1560 O O . ALA A 1 196 ? 1.374 1.724 3.616 1.00 98.12 196 ALA A O 1
ATOM 1561 N N . LYS A 1 197 ? 1.077 2.286 5.775 1.00 97.75 197 LYS A N 1
ATOM 1562 C CA . LYS A 1 197 ? 1.848 3.531 5.701 1.00 97.75 197 LYS A CA 1
ATOM 1563 C C . LYS A 1 197 ? 3.318 3.284 5.349 1.00 97.75 197 LYS A C 1
ATOM 1565 O O . LYS A 1 197 ? 3.840 3.964 4.468 1.00 97.75 197 LYS A O 1
ATOM 1570 N N . ARG A 1 198 ? 3.970 2.297 5.973 1.00 97.94 198 ARG A N 1
ATOM 1571 C CA . ARG A 1 198 ? 5.365 1.935 5.666 1.00 97.94 198 ARG A CA 1
ATOM 1572 C C . ARG A 1 198 ? 5.541 1.512 4.206 1.00 97.94 198 ARG A C 1
ATOM 1574 O O . ARG A 1 198 ? 6.500 1.934 3.565 1.00 97.94 198 ARG A O 1
ATOM 1581 N N . ILE A 1 199 ? 4.618 0.716 3.667 1.00 98.50 199 ILE A N 1
ATOM 1582 C CA . ILE A 1 199 ? 4.651 0.301 2.256 1.00 98.50 199 ILE A CA 1
ATOM 1583 C C . ILE A 1 199 ? 4.500 1.517 1.331 1.00 98.50 199 ILE A C 1
ATOM 1585 O O . ILE A 1 199 ? 5.243 1.648 0.363 1.00 98.50 199 ILE A O 1
ATOM 1589 N N . VAL A 1 200 ? 3.584 2.440 1.640 1.00 98.19 200 VAL A N 1
ATOM 1590 C CA . VAL A 1 200 ? 3.426 3.696 0.886 1.00 98.19 200 VAL A CA 1
ATOM 1591 C C . VAL A 1 200 ? 4.717 4.520 0.885 1.00 98.19 200 VAL A C 1
ATOM 1593 O O . VAL A 1 200 ? 5.121 5.019 -0.163 1.00 98.19 200 VAL A O 1
ATOM 1596 N N . GLU A 1 201 ? 5.396 4.629 2.027 1.00 97.62 201 GLU A N 1
ATOM 1597 C CA . GLU A 1 201 ? 6.672 5.347 2.136 1.00 97.62 201 GLU A CA 1
ATOM 1598 C C . GLU A 1 201 ? 7.785 4.695 1.302 1.00 97.62 201 GLU A C 1
ATOM 1600 O O . GLU A 1 201 ? 8.542 5.406 0.641 1.00 97.62 201 GLU A O 1
ATOM 1605 N N . LEU A 1 202 ? 7.851 3.359 1.271 1.00 98.25 202 LEU A N 1
ATOM 1606 C CA . LEU A 1 202 ? 8.767 2.617 0.398 1.00 98.25 202 LEU A CA 1
ATOM 1607 C C . LEU A 1 202 ? 8.478 2.869 -1.088 1.00 98.25 202 LEU A C 1
ATOM 1609 O O . LEU A 1 202 ? 9.401 3.051 -1.881 1.00 98.25 202 LEU A O 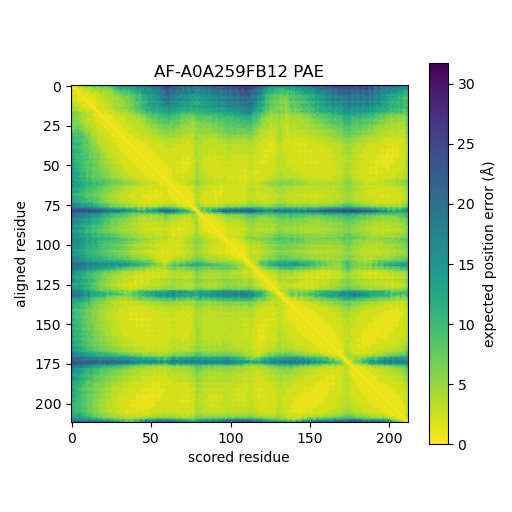1
ATOM 1613 N N . ILE A 1 203 ? 7.200 2.910 -1.475 1.00 97.44 203 ILE A N 1
ATOM 1614 C CA . ILE A 1 203 ? 6.802 3.220 -2.854 1.00 97.44 203 ILE A CA 1
ATOM 1615 C C . ILE A 1 203 ? 7.214 4.652 -3.222 1.00 97.44 203 ILE A C 1
ATOM 1617 O O . ILE A 1 203 ? 7.749 4.872 -4.309 1.00 97.44 203 ILE A O 1
ATOM 1621 N N . ASP A 1 204 ? 7.012 5.617 -2.324 1.00 95.94 204 ASP A N 1
ATOM 1622 C CA . ASP A 1 204 ? 7.442 7.002 -2.534 1.00 95.94 204 ASP A CA 1
ATOM 1623 C C . ASP A 1 204 ? 8.976 7.107 -2.669 1.00 95.94 204 ASP A C 1
ATOM 1625 O O . ASP A 1 204 ? 9.473 7.877 -3.492 1.00 95.94 204 ASP A O 1
ATOM 1629 N N . GLU A 1 205 ? 9.742 6.333 -1.893 1.00 96.69 205 GLU A N 1
ATOM 1630 C CA . GLU A 1 205 ? 11.206 6.248 -2.007 1.00 96.69 205 GLU A CA 1
ATOM 1631 C C . GLU A 1 205 ? 11.639 5.675 -3.366 1.00 96.69 205 GLU A C 1
ATOM 1633 O O . GLU A 1 205 ? 12.455 6.279 -4.067 1.00 96.69 205 GLU A O 1
ATOM 1638 N N . PHE A 1 206 ? 11.023 4.568 -3.789 1.00 96.19 206 PHE A N 1
ATOM 1639 C CA . PHE A 1 206 ? 11.261 3.953 -5.096 1.00 96.19 206 PHE A CA 1
ATOM 1640 C C . PHE A 1 206 ? 10.966 4.914 -6.259 1.00 96.19 206 PHE A C 1
ATOM 1642 O O . PHE A 1 206 ? 11.740 5.017 -7.217 1.00 96.19 206 PHE A O 1
ATO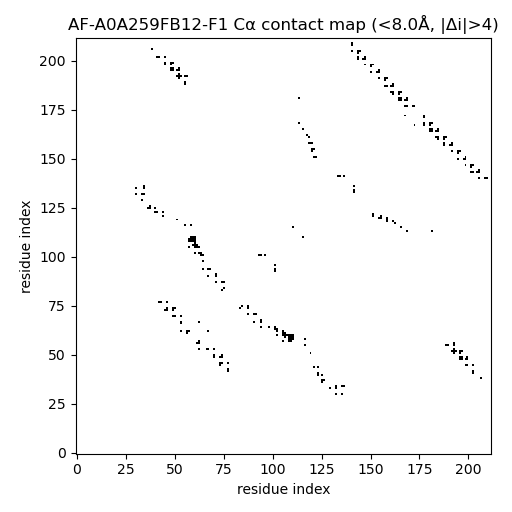M 1649 N N . GLN A 1 207 ? 9.859 5.655 -6.186 1.00 93.50 207 GLN A N 1
ATOM 1650 C CA . GLN A 1 207 ? 9.488 6.623 -7.221 1.00 93.50 207 GLN A CA 1
ATOM 1651 C C . GLN A 1 207 ? 10.495 7.773 -7.323 1.00 93.50 207 GLN A C 1
ATOM 1653 O O . GLN A 1 207 ? 10.819 8.192 -8.435 1.00 93.50 207 GLN A O 1
ATOM 1658 N N . LYS A 1 208 ? 11.034 8.256 -6.196 1.00 93.62 208 LYS A N 1
ATOM 1659 C CA . LYS A 1 208 ? 12.059 9.313 -6.191 1.00 93.62 208 LYS A CA 1
ATOM 1660 C C . LYS A 1 208 ? 13.343 8.866 -6.882 1.00 93.62 208 LYS A C 1
ATOM 1662 O O . LYS A 1 208 ? 13.843 9.589 -7.735 1.00 93.62 208 LYS A O 1
ATOM 1667 N N . ILE A 1 209 ? 13.844 7.676 -6.551 1.00 93.12 209 ILE A N 1
ATOM 1668 C CA . ILE A 1 209 ? 15.109 7.162 -7.104 1.00 93.12 209 ILE A CA 1
ATOM 1669 C C . ILE A 1 209 ? 14.986 6.867 -8.598 1.00 93.12 209 ILE A C 1
ATOM 1671 O O . ILE A 1 209 ? 15.926 7.081 -9.346 1.00 93.12 209 ILE A O 1
ATOM 1675 N N . THR A 1 210 ? 13.820 6.409 -9.050 1.00 87.31 210 THR A N 1
ATOM 1676 C CA . THR A 1 210 ? 13.626 6.023 -10.455 1.00 87.31 210 THR A CA 1
ATOM 1677 C C . THR A 1 210 ? 13.164 7.159 -11.374 1.00 87.31 210 THR A C 1
ATOM 1679 O O . THR A 1 210 ? 12.920 6.901 -12.559 1.00 87.31 210 THR A O 1
ATOM 1682 N N . THR A 1 211 ? 12.974 8.367 -10.836 1.00 80.12 211 THR A N 1
ATOM 1683 C CA . THR A 1 211 ? 12.636 9.593 -11.589 1.00 80.12 211 THR A CA 1
ATOM 1684 C C . THR A 1 211 ? 13.815 10.573 -11.651 1.00 80.12 211 THR A C 1
ATOM 1686 O O . THR A 1 211 ? 13.828 11.428 -12.534 1.00 80.12 211 THR A O 1
ATOM 1689 N N . ALA A 1 212 ? 14.779 10.447 -10.732 1.00 53.75 212 ALA A N 1
ATOM 1690 C CA . ALA A 1 212 ? 16.073 11.131 -10.775 1.00 53.75 212 ALA A CA 1
ATOM 1691 C C . ALA A 1 212 ? 16.988 10.530 -11.855 1.00 53.75 212 ALA A C 1
ATOM 1693 O O . ALA A 1 212 ? 17.774 11.312 -12.432 1.00 53.75 212 ALA A O 1
#